Protein AF-A0A0G2FZM1-F1 (afdb_monomer)

Structure (mmCIF, N/CA/C/O backbone):
data_AF-A0A0G2FZM1-F1
#
_entry.id   AF-A0A0G2FZM1-F1
#
loop_
_atom_site.group_PDB
_atom_site.id
_atom_site.type_symbol
_atom_site.label_atom_id
_atom_site.label_alt_id
_atom_site.label_comp_id
_atom_site.label_asym_id
_atom_site.label_entity_id
_atom_site.label_seq_id
_atom_site.pdbx_PDB_ins_code
_atom_site.Cartn_x
_atom_site.Cartn_y
_atom_site.Cartn_z
_atom_site.occupancy
_atom_site.B_iso_or_equiv
_atom_site.auth_seq_id
_atom_site.auth_comp_id
_atom_site.auth_asym_id
_atom_site.auth_atom_id
_atom_site.pdbx_PDB_model_num
ATOM 1 N N . MET A 1 1 ? -11.606 -10.836 16.786 1.00 49.41 1 MET A N 1
ATOM 2 C CA . MET A 1 1 ? -10.864 -9.614 17.171 1.00 49.41 1 MET A CA 1
ATOM 3 C C . MET A 1 1 ? -11.816 -8.428 17.177 1.00 49.41 1 MET A C 1
ATOM 5 O O . MET A 1 1 ? -12.632 -8.333 16.270 1.00 49.41 1 MET A O 1
ATOM 9 N N . ASN A 1 2 ? -11.748 -7.562 18.193 1.00 53.12 2 ASN A N 1
ATOM 10 C CA . ASN A 1 2 ? -12.583 -6.359 18.291 1.00 53.12 2 ASN A CA 1
ATOM 11 C C . ASN A 1 2 ? -11.787 -5.150 17.780 1.00 53.12 2 ASN A C 1
ATOM 13 O O . ASN A 1 2 ? -10.787 -4.787 18.394 1.00 53.12 2 ASN A O 1
ATOM 17 N N . TYR A 1 3 ? -12.221 -4.536 16.677 1.00 49.00 3 TYR A N 1
ATOM 18 C CA . TYR A 1 3 ? -11.606 -3.322 16.134 1.00 49.00 3 TYR A CA 1
ATOM 19 C C . TYR A 1 3 ? -12.247 -2.085 16.763 1.00 49.00 3 TYR A C 1
ATOM 21 O O . TYR A 1 3 ? -13.472 -1.978 16.837 1.00 49.00 3 TYR A O 1
ATOM 29 N N . SER A 1 4 ? -11.428 -1.138 17.213 1.00 53.75 4 SER A N 1
ATOM 30 C CA . SER A 1 4 ? -11.923 0.165 17.650 1.00 53.75 4 SER A CA 1
ATOM 31 C C . SER A 1 4 ? -12.064 1.075 16.431 1.00 53.75 4 SER A C 1
ATOM 33 O O . SER A 1 4 ? -11.100 1.265 15.687 1.00 53.75 4 SER A O 1
ATOM 35 N N . ALA A 1 5 ? -13.246 1.662 16.221 1.00 52.44 5 ALA A N 1
ATOM 36 C CA . ALA A 1 5 ? -13.408 2.714 15.221 1.00 52.44 5 ALA A CA 1
ATOM 37 C C . ALA A 1 5 ? -12.397 3.841 15.499 1.00 52.44 5 ALA A C 1
ATOM 39 O O . ALA A 1 5 ? -12.187 4.205 16.662 1.00 52.44 5 ALA A O 1
ATOM 40 N N . ASN A 1 6 ? -11.824 4.435 14.445 1.00 47.41 6 ASN A N 1
ATOM 41 C CA . ASN A 1 6 ? -10.762 5.462 14.479 1.00 47.41 6 ASN A CA 1
ATOM 42 C C . ASN A 1 6 ? -10.984 6.635 15.477 1.00 47.41 6 ASN A C 1
ATOM 44 O O . ASN A 1 6 ? -10.075 7.385 15.802 1.00 47.41 6 ASN A O 1
ATOM 48 N N . ARG A 1 7 ? -12.190 6.788 16.039 1.00 44.91 7 ARG A N 1
ATOM 49 C CA . ARG A 1 7 ? -12.521 7.746 17.109 1.00 44.91 7 ARG A CA 1
ATOM 50 C C . ARG A 1 7 ? -11.741 7.531 18.424 1.00 44.91 7 ARG A C 1
ATOM 52 O O . ARG A 1 7 ? -11.749 8.427 19.271 1.00 44.91 7 ARG A O 1
ATOM 59 N N . GLY A 1 8 ? -11.126 6.362 18.638 1.00 45.06 8 GLY A N 1
ATOM 60 C CA . GLY A 1 8 ? -10.529 5.984 19.928 1.00 45.06 8 GLY A CA 1
ATOM 61 C C . GLY A 1 8 ? -9.009 6.136 20.080 1.00 45.06 8 GLY A C 1
ATOM 62 O O . GLY A 1 8 ? -8.569 6.368 21.206 1.00 45.06 8 GLY A O 1
ATOM 63 N N . ALA A 1 9 ? -8.224 5.989 19.005 1.00 50.94 9 ALA A N 1
ATOM 64 C CA . ALA A 1 9 ? -6.770 5.780 19.099 1.00 50.94 9 ALA A CA 1
ATOM 65 C C . ALA A 1 9 ? -5.936 7.021 18.740 1.00 50.94 9 ALA A C 1
ATOM 67 O O . ALA A 1 9 ? -5.062 7.404 19.514 1.00 50.94 9 ALA A O 1
ATOM 68 N N . ILE A 1 10 ? -6.244 7.691 17.627 1.00 52.00 10 ILE A N 1
ATOM 69 C CA . ILE A 1 10 ? -5.438 8.803 17.103 1.00 52.00 10 ILE A CA 1
ATOM 70 C C . ILE A 1 10 ? -6.223 10.112 17.242 1.00 52.00 10 ILE A C 1
ATOM 72 O O . ILE A 1 10 ? -7.436 10.169 17.012 1.00 52.00 10 ILE A O 1
ATOM 76 N N . SER A 1 11 ? -5.546 11.167 17.686 1.00 48.62 11 SER A N 1
ATOM 77 C CA . SER A 1 11 ? -6.124 12.496 17.831 1.00 48.62 11 SER A CA 1
ATOM 78 C C . SER A 1 11 ? -6.069 13.231 16.495 1.00 48.62 11 SER A C 1
ATOM 80 O O . SER A 1 11 ? -5.002 13.588 16.014 1.00 48.62 11 SER A O 1
ATOM 82 N N . ALA A 1 12 ? -7.229 13.540 15.916 1.00 47.47 12 ALA A N 1
ATOM 83 C CA . ALA A 1 12 ? -7.318 14.433 14.757 1.00 47.47 12 ALA A CA 1
ATOM 84 C C . ALA A 1 12 ? -7.049 15.915 15.118 1.00 47.47 12 ALA A C 1
ATOM 86 O O . ALA A 1 12 ? -7.300 16.792 14.305 1.00 47.47 12 ALA A O 1
ATOM 87 N N . ALA A 1 13 ? -6.637 16.228 16.353 1.00 40.62 13 ALA A N 1
ATOM 88 C CA . ALA A 1 13 ? -6.617 17.598 16.869 1.00 40.62 13 ALA A CA 1
ATOM 89 C C . ALA A 1 13 ? -5.317 18.379 16.601 1.00 40.62 13 ALA A C 1
ATOM 91 O O . ALA A 1 13 ? -5.270 19.563 16.918 1.00 40.62 13 ALA A O 1
ATOM 92 N N . VAL A 1 14 ? -4.298 17.791 15.964 1.00 42.22 14 VAL A N 1
ATOM 93 C CA . VAL A 1 14 ? -3.098 18.531 15.501 1.00 42.22 14 VAL A CA 1
ATOM 94 C C . VAL A 1 14 ? -3.356 19.155 14.115 1.00 42.22 14 VAL A C 1
ATOM 96 O O . VAL A 1 14 ? -2.517 19.147 13.227 1.00 42.22 14 VAL A O 1
ATOM 99 N N . LEU A 1 15 ? -4.575 19.652 13.881 1.00 45.41 15 LEU A N 1
ATOM 100 C CA . LEU A 1 15 ? -5.051 20.124 12.572 1.00 45.41 15 LEU A CA 1
ATOM 101 C C . LEU A 1 15 ? -5.381 21.618 12.601 1.00 45.41 15 LEU A C 1
ATOM 103 O O . LEU A 1 15 ? -6.489 22.045 12.286 1.00 45.41 15 LEU A O 1
ATOM 107 N N . GLY A 1 16 ? -4.395 22.422 12.981 1.00 38.50 16 GLY A N 1
ATOM 108 C CA . GLY A 1 16 ? -4.385 23.849 12.697 1.00 38.50 16 GLY A CA 1
ATOM 109 C C . GLY A 1 16 ? -3.147 24.160 11.874 1.00 38.50 16 GLY A C 1
ATOM 110 O O . GLY A 1 16 ? -2.094 24.346 12.462 1.00 38.50 16 GLY A O 1
ATOM 111 N N . THR A 1 17 ? -3.291 24.238 10.545 1.00 39.44 17 THR A N 1
ATOM 112 C CA . THR A 1 17 ? -2.303 24.715 9.539 1.00 39.44 17 THR A CA 1
ATOM 113 C C . THR A 1 17 ? -1.400 23.714 8.804 1.00 39.44 17 THR A C 1
ATOM 115 O O . THR A 1 17 ? -0.649 24.155 7.941 1.00 39.44 17 THR A O 1
ATOM 118 N N . ALA A 1 18 ? -1.515 22.400 9.016 1.00 40.38 18 ALA A N 1
ATOM 119 C CA . ALA A 1 18 ? -0.697 21.445 8.262 1.00 40.38 18 ALA A CA 1
ATOM 120 C C . ALA A 1 18 ? -1.201 21.265 6.814 1.00 40.38 18 ALA A C 1
ATOM 122 O O . ALA A 1 18 ? -2.382 20.980 6.583 1.00 40.38 18 ALA A O 1
ATOM 123 N N . SER A 1 19 ? -0.320 21.442 5.827 1.00 44.78 19 SER A N 1
ATOM 124 C CA . SER A 1 19 ? -0.622 21.114 4.425 1.00 44.78 19 SER A CA 1
ATOM 125 C C . SER A 1 19 ? -0.795 19.594 4.261 1.00 44.78 19 SER A C 1
ATOM 127 O O . SER A 1 19 ? -0.300 18.823 5.076 1.00 44.78 19 SER A O 1
ATOM 129 N N . ILE A 1 20 ? -1.458 19.113 3.199 1.00 45.16 20 ILE A N 1
ATOM 130 C CA . ILE A 1 20 ? -1.653 17.662 2.953 1.00 45.16 20 ILE A CA 1
ATOM 131 C C . ILE A 1 20 ? -0.334 16.851 2.891 1.00 45.16 20 ILE A C 1
ATOM 133 O O . ILE A 1 20 ? -0.358 15.624 2.940 1.00 45.16 20 ILE A O 1
ATOM 137 N N . ASN A 1 21 ? 0.808 17.540 2.806 1.00 45.56 21 ASN A N 1
ATOM 138 C CA . ASN A 1 21 ? 2.155 16.975 2.785 1.00 45.56 21 ASN A CA 1
ATOM 139 C C . ASN A 1 21 ? 2.786 16.798 4.183 1.00 45.56 21 ASN A C 1
ATOM 141 O O . ASN A 1 21 ? 3.892 16.281 4.270 1.00 45.56 21 ASN A O 1
ATOM 145 N N . GLU A 1 22 ? 2.120 17.221 5.260 1.00 59.81 22 GLU A N 1
ATOM 146 C CA . GLU A 1 22 ? 2.613 17.129 6.650 1.00 59.81 22 GLU A CA 1
ATOM 147 C C . GLU A 1 22 ? 1.849 16.092 7.487 1.00 59.81 22 GLU A C 1
ATOM 149 O O . GLU A 1 22 ? 2.005 16.028 8.706 1.00 59.81 22 GLU A O 1
ATOM 154 N N . PHE A 1 23 ? 1.000 15.274 6.857 1.00 69.19 23 PHE A N 1
ATOM 155 C CA . PHE A 1 23 ? 0.308 14.208 7.574 1.00 69.19 23 PHE A CA 1
ATOM 156 C C . PHE A 1 23 ? 1.308 13.155 8.073 1.00 69.19 23 PHE A C 1
ATOM 158 O O . PHE A 1 23 ? 2.128 12.691 7.278 1.00 69.19 23 PHE A O 1
ATOM 165 N N . PRO A 1 24 ? 1.223 12.732 9.350 1.00 83.50 24 PRO A N 1
ATOM 166 C CA . PRO A 1 24 ? 2.082 11.679 9.870 1.00 83.50 24 PRO A CA 1
ATOM 167 C C . PRO A 1 24 ? 1.821 10.364 9.133 1.00 83.50 24 PRO A C 1
ATOM 169 O O . PRO A 1 24 ? 0.687 10.062 8.738 1.00 83.50 24 PRO A O 1
ATOM 172 N N . THR A 1 25 ? 2.882 9.578 8.984 1.00 87.56 25 THR A N 1
ATOM 173 C CA . THR A 1 25 ? 2.824 8.216 8.456 1.00 87.56 25 THR A CA 1
ATOM 174 C C . THR A 1 25 ? 2.930 7.242 9.617 1.00 87.56 25 THR A C 1
ATOM 176 O O . THR A 1 25 ? 3.816 7.372 10.453 1.00 87.56 25 THR A O 1
ATOM 179 N N . PHE A 1 26 ? 2.029 6.270 9.663 1.00 90.38 26 PHE A N 1
ATOM 180 C CA . PHE A 1 26 ? 2.021 5.190 10.643 1.00 90.38 26 PHE A CA 1
ATOM 181 C C . PHE A 1 26 ? 2.196 3.848 9.942 1.00 90.38 26 PHE A C 1
ATOM 183 O O . PHE A 1 26 ? 1.794 3.708 8.787 1.00 90.38 26 PHE A O 1
ATOM 190 N N . VAL A 1 27 ? 2.696 2.843 10.656 1.00 91.94 27 VAL A N 1
ATOM 191 C CA . VAL A 1 27 ? 2.702 1.456 10.180 1.00 91.94 27 VAL A CA 1
ATOM 192 C C . VAL A 1 27 ? 1.466 0.734 10.708 1.00 91.94 27 VAL A C 1
ATOM 194 O O . VAL A 1 27 ? 1.082 0.869 11.875 1.00 91.94 27 VAL A O 1
ATOM 197 N N . LEU A 1 28 ? 0.802 -0.003 9.820 1.00 95.19 28 LEU A N 1
ATOM 198 C CA . LEU A 1 28 ? -0.339 -0.837 10.151 1.00 95.19 28 LEU A CA 1
ATOM 199 C C . LEU A 1 28 ? 0.006 -2.299 9.861 1.00 95.19 28 LEU A C 1
ATOM 201 O O . LEU A 1 28 ? -0.003 -2.729 8.709 1.00 95.19 28 LEU A O 1
ATOM 205 N N . ASP A 1 29 ? 0.276 -3.049 10.923 1.00 96.31 29 ASP A N 1
ATOM 206 C CA . ASP A 1 29 ? 0.550 -4.482 10.888 1.00 96.31 29 ASP A CA 1
ATOM 207 C C . ASP A 1 29 ? -0.725 -5.306 10.800 1.00 96.31 29 ASP A C 1
ATOM 209 O O . ASP A 1 29 ? -1.810 -4.849 11.167 1.00 96.31 29 ASP A O 1
ATOM 213 N N . ASP A 1 30 ? -0.597 -6.550 10.336 1.00 96.88 30 ASP A N 1
ATOM 214 C CA . ASP A 1 30 ? -1.730 -7.464 10.161 1.00 96.88 30 ASP A CA 1
ATOM 215 C C . ASP A 1 30 ? -2.880 -6.787 9.385 1.00 96.88 30 ASP A C 1
ATOM 217 O O . ASP A 1 30 ? -4.069 -6.904 9.703 1.00 96.88 30 ASP A O 1
ATOM 221 N N . ALA A 1 31 ? -2.506 -5.974 8.391 1.00 97.88 31 ALA A N 1
ATOM 222 C CA . ALA A 1 31 ? -3.434 -5.102 7.707 1.00 97.88 31 ALA A CA 1
ATOM 223 C C . ALA A 1 31 ? -4.254 -5.852 6.656 1.00 97.88 31 ALA A C 1
ATOM 225 O O . ALA A 1 31 ? -3.771 -6.732 5.935 1.00 97.88 31 ALA A O 1
ATOM 226 N N . ILE A 1 32 ? -5.519 -5.466 6.538 1.00 98.06 32 ILE A N 1
ATOM 227 C CA . ILE A 1 32 ? -6.445 -5.979 5.536 1.00 98.06 32 ILE A CA 1
ATOM 228 C C . ILE A 1 32 ? -7.423 -4.889 5.111 1.00 98.06 32 ILE A C 1
ATOM 230 O O . ILE A 1 32 ? -7.874 -4.059 5.910 1.00 98.06 32 ILE A O 1
ATOM 234 N N . ILE A 1 33 ? -7.736 -4.888 3.819 1.00 96.94 33 ILE A N 1
ATOM 235 C CA . ILE A 1 33 ? -8.480 -3.817 3.167 1.00 96.94 33 ILE A CA 1
ATOM 236 C C . ILE A 1 33 ? -9.742 -4.399 2.560 1.00 96.94 33 ILE A C 1
ATOM 238 O O . ILE A 1 33 ? -9.719 -5.441 1.904 1.00 96.94 33 ILE A O 1
ATOM 242 N N . TYR A 1 34 ? -10.854 -3.717 2.797 1.00 97.19 34 TYR A N 1
ATOM 243 C CA . TYR A 1 34 ? -12.174 -4.151 2.389 1.00 97.19 34 TYR A CA 1
ATOM 244 C C . TYR A 1 34 ? -12.901 -3.058 1.617 1.00 97.19 34 TYR A C 1
ATOM 246 O O . TYR A 1 34 ? -12.822 -1.878 1.950 1.00 97.19 34 TYR A O 1
ATOM 254 N N . ARG A 1 35 ? -13.717 -3.475 0.656 1.00 95.56 35 ARG A N 1
ATOM 255 C CA . ARG A 1 35 ? -14.848 -2.698 0.145 1.00 95.56 35 ARG A CA 1
ATOM 256 C C . ARG A 1 35 ? -16.138 -3.221 0.765 1.00 95.56 35 ARG A C 1
ATOM 258 O O . ARG A 1 35 ? -16.194 -4.359 1.236 1.00 95.56 35 ARG A O 1
ATOM 265 N N . LYS A 1 36 ? -17.188 -2.409 0.737 1.00 94.12 36 LYS A N 1
ATOM 266 C CA . LYS A 1 36 ? -18.543 -2.858 1.078 1.00 94.12 36 LYS A CA 1
ATOM 267 C C . LYS A 1 36 ? -19.243 -3.316 -0.198 1.00 94.12 36 LYS A C 1
ATOM 269 O O . LYS A 1 36 ? -19.195 -2.617 -1.206 1.00 94.12 36 LYS A O 1
ATOM 274 N N . ASP A 1 37 ? -19.856 -4.494 -0.179 1.00 92.31 37 ASP A N 1
ATOM 275 C CA . ASP A 1 37 ? -20.755 -4.913 -1.257 1.00 92.31 37 ASP A CA 1
ATOM 276 C C . ASP A 1 37 ? -22.113 -4.187 -1.170 1.00 92.31 37 ASP A C 1
ATOM 278 O O . ASP A 1 37 ? -22.349 -3.371 -0.275 1.00 92.31 37 ASP A O 1
ATOM 282 N N . THR A 1 38 ? -23.029 -4.489 -2.095 1.00 90.19 38 THR A N 1
ATOM 283 C CA . THR A 1 38 ? -24.370 -3.878 -2.141 1.00 90.19 38 THR A CA 1
ATOM 284 C C . THR A 1 38 ? -25.213 -4.150 -0.894 1.00 90.19 38 THR A C 1
ATOM 286 O O . THR A 1 38 ? -26.158 -3.415 -0.629 1.00 90.19 38 THR A O 1
ATOM 289 N N . ASN A 1 39 ? -24.872 -5.184 -0.122 1.00 92.88 39 ASN A N 1
ATOM 290 C CA . ASN A 1 39 ? -25.541 -5.560 1.121 1.00 92.88 39 ASN A CA 1
ATOM 291 C C . ASN A 1 39 ? -24.794 -5.032 2.360 1.00 92.88 39 ASN A C 1
ATOM 293 O O . ASN A 1 39 ? -25.172 -5.338 3.490 1.00 92.88 39 ASN A O 1
ATOM 297 N N . GLY A 1 40 ? -23.717 -4.261 2.169 1.00 88.88 40 GLY A N 1
ATOM 298 C CA . GLY A 1 40 ? -22.874 -3.733 3.238 1.00 88.88 40 GLY A CA 1
ATOM 299 C C . GLY A 1 40 ? -21.874 -4.738 3.820 1.00 88.88 40 GLY A C 1
ATOM 300 O O . GLY A 1 40 ? -21.211 -4.417 4.810 1.00 88.88 40 GLY A O 1
ATOM 301 N N . LYS A 1 41 ? -21.730 -5.935 3.236 1.00 93.94 41 LYS A N 1
ATOM 302 C CA . LYS A 1 41 ? -20.756 -6.940 3.677 1.00 93.94 41 LYS A CA 1
ATOM 303 C C . LYS A 1 41 ? -19.350 -6.528 3.249 1.00 93.94 41 LYS A C 1
ATOM 305 O O . LYS A 1 41 ? -19.133 -6.072 2.129 1.00 93.94 41 LYS A O 1
ATOM 310 N N . LEU A 1 42 ? -18.387 -6.725 4.147 1.00 94.69 42 LEU A N 1
ATOM 311 C CA . LEU A 1 42 ? -16.977 -6.489 3.859 1.00 94.69 42 LEU A CA 1
ATOM 312 C C . LEU A 1 42 ? -16.428 -7.590 2.946 1.00 94.69 42 LEU A C 1
ATOM 314 O O . LEU A 1 42 ? -16.530 -8.779 3.254 1.00 94.69 42 LEU A O 1
ATOM 318 N N . VAL A 1 43 ? -15.840 -7.172 1.830 1.00 95.12 43 VAL A N 1
ATOM 319 C CA . VAL A 1 43 ? -15.175 -8.028 0.843 1.00 95.12 43 VAL A CA 1
ATOM 320 C C . VAL A 1 43 ? -13.767 -7.496 0.640 1.00 95.12 43 VAL A C 1
ATOM 322 O O . VAL A 1 43 ? -13.601 -6.288 0.496 1.00 95.12 43 VAL A O 1
ATOM 325 N N . VAL A 1 44 ? -12.764 -8.377 0.645 1.00 95.62 44 VAL A N 1
ATOM 326 C CA . VAL A 1 44 ? -11.360 -7.985 0.451 1.00 95.62 44 VAL A CA 1
ATOM 327 C C . VAL A 1 44 ? -11.212 -7.192 -0.848 1.00 95.62 44 VAL A C 1
ATOM 329 O O . VAL A 1 44 ? -11.781 -7.563 -1.877 1.00 95.62 44 VAL A O 1
ATOM 332 N N . ALA A 1 45 ? -10.480 -6.085 -0.786 1.00 93.06 45 ALA A N 1
ATOM 333 C CA . ALA A 1 45 ? -10.328 -5.149 -1.888 1.00 93.06 45 ALA A CA 1
ATOM 334 C C . ALA A 1 45 ? -8.883 -4.680 -2.029 1.00 93.06 45 ALA A C 1
ATOM 336 O O . ALA A 1 45 ? -8.169 -4.541 -1.043 1.00 93.06 45 ALA A O 1
ATOM 337 N N . ASN A 1 46 ? -8.490 -4.392 -3.265 1.00 91.31 46 ASN A N 1
ATOM 338 C CA . ASN A 1 46 ? -7.224 -3.748 -3.580 1.00 91.31 46 ASN A CA 1
ATOM 339 C C . ASN A 1 46 ? -7.326 -2.243 -3.263 1.00 91.31 46 ASN A C 1
ATOM 341 O O . ASN A 1 46 ? -8.223 -1.564 -3.763 1.00 91.31 46 ASN A O 1
ATOM 345 N N . VAL A 1 47 ? -6.415 -1.704 -2.451 1.00 89.44 47 VAL A N 1
ATOM 346 C CA . VAL A 1 47 ? -6.449 -0.287 -2.038 1.00 89.44 47 VAL A CA 1
ATOM 347 C C . VAL A 1 47 ? -6.205 0.696 -3.176 1.00 89.44 47 VAL A C 1
ATOM 349 O O . VAL A 1 47 ? -6.747 1.799 -3.157 1.00 89.44 47 VAL A O 1
ATOM 352 N N . CYS A 1 48 ? -5.480 0.290 -4.218 1.00 86.50 48 CYS A N 1
ATOM 353 C CA . CYS A 1 48 ? -5.308 1.103 -5.418 1.00 86.50 48 CYS A CA 1
ATOM 354 C C . CYS A 1 48 ? -6.635 1.325 -6.169 1.00 86.50 48 CYS A C 1
ATOM 356 O O . CYS A 1 48 ? -6.741 2.258 -6.963 1.00 86.50 48 CYS A O 1
ATOM 358 N N . ASN A 1 49 ? -7.678 0.543 -5.862 1.00 84.56 49 ASN A N 1
ATOM 359 C CA . ASN A 1 49 ? -9.027 0.727 -6.395 1.00 84.56 49 ASN A CA 1
ATOM 360 C C . ASN A 1 49 ? -9.897 1.665 -5.549 1.00 84.56 49 ASN A C 1
ATOM 362 O O . ASN A 1 49 ? -11.103 1.718 -5.770 1.00 84.56 49 ASN A O 1
ATOM 366 N N . VAL A 1 50 ? -9.346 2.426 -4.597 1.00 82.75 50 VAL A N 1
ATOM 367 C CA . VAL A 1 50 ? -10.149 3.322 -3.740 1.00 82.75 50 VAL A CA 1
ATOM 368 C C . VAL A 1 50 ? -11.022 4.306 -4.533 1.00 82.75 50 VAL A C 1
ATOM 370 O O . VAL A 1 50 ? -12.130 4.618 -4.117 1.00 82.75 50 VAL A O 1
ATOM 373 N N . ASN A 1 51 ? -10.583 4.734 -5.720 1.00 77.31 51 ASN A N 1
ATOM 374 C CA . ASN A 1 51 ? -11.364 5.621 -6.589 1.00 77.31 51 ASN A CA 1
ATOM 375 C C . ASN A 1 51 ? -12.529 4.920 -7.314 1.00 77.31 51 ASN A C 1
ATOM 377 O O . ASN A 1 51 ? -13.375 5.599 -7.893 1.00 77.31 51 ASN A O 1
ATOM 381 N N . LEU A 1 52 ? -12.563 3.585 -7.316 1.00 80.81 52 LEU A N 1
ATOM 382 C CA . LEU A 1 52 ? -13.603 2.777 -7.956 1.00 80.81 52 LEU A CA 1
ATOM 383 C C . LEU A 1 52 ? -14.524 2.091 -6.956 1.00 80.81 52 LEU A C 1
ATOM 385 O O . LEU A 1 52 ? -15.741 2.133 -7.101 1.00 80.81 52 LEU A O 1
ATOM 389 N N . ASP A 1 53 ? -13.916 1.438 -5.971 1.00 83.06 53 ASP A N 1
ATOM 390 C CA . ASP A 1 53 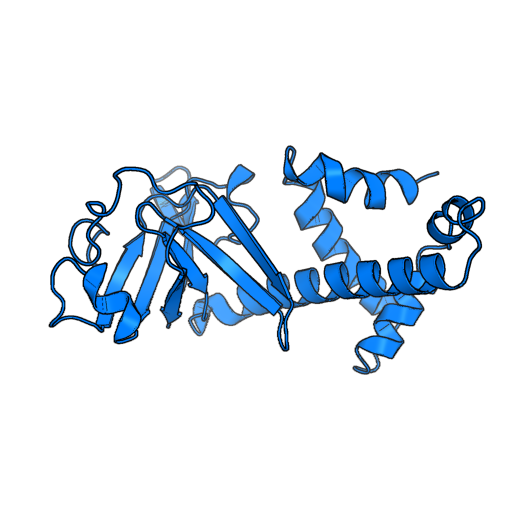? -14.580 0.576 -4.998 1.00 83.06 53 ASP A CA 1
ATOM 391 C C . ASP A 1 53 ? -14.792 1.293 -3.657 1.00 83.06 53 ASP A C 1
ATOM 393 O O . ASP A 1 53 ? -15.328 0.710 -2.710 1.00 83.06 53 ASP A O 1
ATOM 397 N N . GLY A 1 54 ? -14.315 2.537 -3.551 1.00 82.56 54 GLY A N 1
ATOM 398 C CA . GLY A 1 54 ? -14.335 3.298 -2.319 1.00 82.56 54 GLY A CA 1
ATOM 399 C C . GLY A 1 54 ? -15.697 3.909 -1.971 1.00 82.56 54 GLY A C 1
ATOM 400 O O . GLY A 1 54 ? -16.620 3.940 -2.787 1.00 82.56 54 GLY A O 1
ATOM 401 N N . PRO A 1 55 ? -15.819 4.442 -0.746 1.00 90.38 55 PRO A N 1
ATOM 402 C CA . PRO A 1 55 ? -14.779 4.474 0.285 1.00 90.38 55 PRO A CA 1
ATOM 403 C C . PRO A 1 55 ? -14.471 3.079 0.856 1.00 90.38 55 PRO A C 1
ATOM 405 O O . PRO A 1 55 ? -15.375 2.289 1.138 1.00 90.38 55 PRO A O 1
ATOM 408 N N . LEU A 1 56 ? -13.180 2.781 1.026 1.00 94.94 56 LEU A N 1
ATOM 409 C CA . LEU A 1 56 ? -12.704 1.495 1.541 1.00 94.94 56 LEU A CA 1
ATOM 410 C C . LEU A 1 56 ? -12.648 1.499 3.075 1.00 94.94 56 LEU A C 1
ATOM 412 O O . LEU A 1 56 ? -12.613 2.549 3.717 1.00 94.94 56 LEU A O 1
ATOM 416 N N . VAL A 1 57 ? -12.622 0.307 3.664 1.00 96.75 57 VAL A N 1
ATOM 417 C CA . VAL A 1 57 ? -12.406 0.075 5.095 1.00 96.75 57 VAL A CA 1
ATOM 418 C C . VAL A 1 57 ? -11.051 -0.594 5.272 1.00 96.75 57 VAL A C 1
ATOM 420 O O . VAL A 1 57 ? -10.807 -1.648 4.692 1.00 96.75 57 VAL A O 1
ATOM 423 N N . VAL A 1 58 ? -10.189 -0.010 6.097 1.00 96.88 58 VAL A N 1
ATOM 424 C CA . VAL A 1 58 ? -8.865 -0.563 6.410 1.00 96.88 58 VAL A CA 1
ATOM 425 C C . VAL A 1 58 ? -8.841 -0.978 7.872 1.00 96.88 58 VAL A C 1
ATOM 427 O O . VAL A 1 5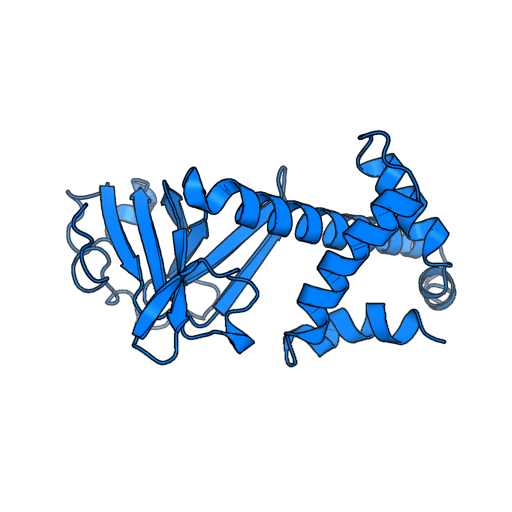8 ? -9.285 -0.234 8.748 1.00 96.88 58 VAL A O 1
ATOM 430 N N . ARG A 1 59 ? -8.345 -2.181 8.140 1.00 97.44 59 ARG A N 1
ATOM 431 C CA . ARG A 1 59 ? -8.210 -2.745 9.482 1.00 97.44 59 ARG A CA 1
ATOM 432 C C . ARG A 1 59 ? -6.798 -3.261 9.674 1.00 97.44 59 ARG A C 1
ATOM 434 O O . ARG A 1 59 ? -6.215 -3.757 8.721 1.00 97.44 59 ARG A O 1
ATOM 441 N N . GLY A 1 60 ? -6.296 -3.174 10.898 1.00 96.44 60 GLY A N 1
ATOM 442 C CA . GLY A 1 60 ? -5.005 -3.741 11.276 1.00 96.44 60 GLY A CA 1
ATOM 443 C C . GLY A 1 60 ? -4.586 -3.297 12.671 1.00 96.44 60 GLY A C 1
ATOM 444 O O . GLY A 1 60 ? -5.345 -2.622 13.378 1.00 96.44 60 GLY A O 1
ATOM 445 N N . LYS A 1 61 ? -3.390 -3.704 13.070 1.00 95.00 61 LYS A N 1
ATOM 446 C CA . LYS A 1 61 ? -2.724 -3.344 14.313 1.00 95.00 61 LYS A CA 1
ATOM 447 C C . LYS A 1 61 ? -1.844 -2.123 14.067 1.00 95.00 61 LYS A C 1
ATOM 449 O O . LYS A 1 61 ? -0.862 -2.181 13.346 1.00 95.00 61 LYS A O 1
ATOM 454 N N . LEU A 1 62 ? -2.227 -1.002 14.662 1.00 92.38 62 LEU A N 1
ATOM 455 C CA . LEU A 1 62 ? -1.413 0.201 14.674 1.00 92.38 62 LEU A CA 1
ATOM 456 C C . LEU A 1 62 ? -0.243 -0.013 15.631 1.00 92.38 62 LEU A C 1
ATOM 458 O O . LEU A 1 62 ? -0.477 -0.347 16.799 1.00 92.38 62 LEU A O 1
ATOM 462 N N . GLU A 1 63 ? 0.968 0.220 15.147 1.00 86.25 63 GLU A N 1
ATOM 463 C CA . GLU A 1 63 ? 2.172 0.360 15.961 1.00 86.25 63 GLU A CA 1
ATOM 464 C C . GLU A 1 63 ? 2.698 1.786 15.785 1.00 86.25 63 GLU A C 1
ATOM 466 O O . GLU A 1 63 ? 2.828 2.280 14.664 1.00 86.25 63 GLU A O 1
ATOM 471 N N . VAL A 1 64 ? 2.886 2.492 16.899 1.00 85.06 64 VAL A N 1
ATOM 472 C CA . VAL A 1 64 ? 3.287 3.901 16.909 1.00 85.06 64 VAL A CA 1
ATOM 473 C C . VAL A 1 64 ? 4.644 4.016 17.576 1.00 85.06 64 VAL A C 1
ATOM 475 O O . VAL A 1 64 ? 4.798 3.614 18.727 1.00 85.06 64 VAL A O 1
ATOM 478 N N . GLU A 1 65 ? 5.601 4.562 16.834 1.00 8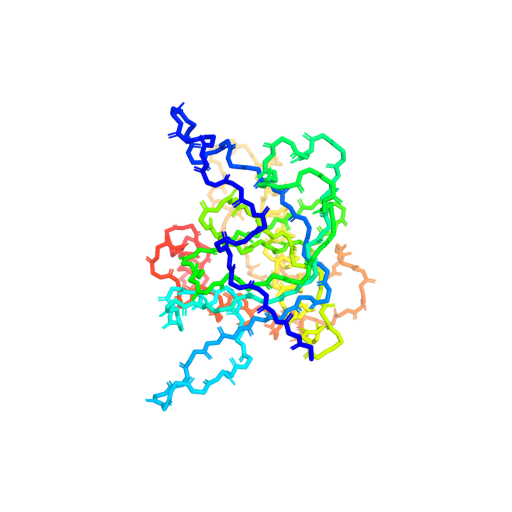3.31 65 GLU A N 1
ATOM 479 C CA . GLU A 1 65 ? 6.934 4.903 17.329 1.00 83.31 65 GLU A CA 1
ATOM 480 C C . 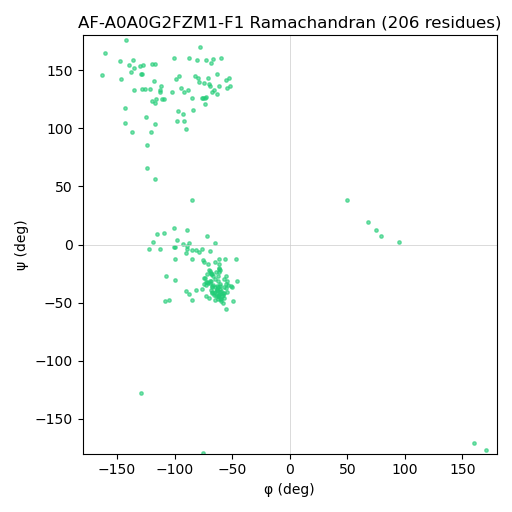GLU A 1 65 ? 6.868 6.063 18.333 1.00 83.31 65 GLU A C 1
ATOM 482 O O . GLU A 1 65 ? 5.928 6.868 18.310 1.00 83.31 65 GLU A O 1
ATOM 487 N N . ASP A 1 66 ? 7.871 6.161 19.206 1.00 81.25 66 ASP A N 1
ATOM 488 C CA . ASP A 1 66 ? 7.910 7.132 20.305 1.00 81.25 66 ASP A CA 1
ATOM 489 C C . ASP A 1 66 ? 7.772 8.582 19.791 1.00 81.25 66 ASP A C 1
ATOM 491 O O . ASP A 1 66 ? 7.067 9.406 20.380 1.00 81.25 66 ASP A O 1
ATOM 495 N N . GLU A 1 67 ? 8.361 8.894 18.631 1.00 81.88 67 GLU A N 1
ATOM 496 C CA . GLU A 1 67 ? 8.287 10.209 17.983 1.00 81.88 67 GLU A CA 1
ATOM 497 C C . GLU A 1 67 ? 6.861 10.587 17.551 1.00 81.88 67 GLU A C 1
ATOM 499 O O . GLU A 1 67 ? 6.525 11.768 17.413 1.00 81.88 67 GLU A O 1
ATOM 504 N N . LEU A 1 68 ? 6.003 9.589 17.340 1.00 80.06 68 LEU A N 1
ATOM 505 C CA . LEU A 1 68 ? 4.636 9.759 16.867 1.00 80.06 68 LEU A CA 1
ATOM 506 C C . LEU A 1 68 ? 3.598 9.705 17.998 1.00 80.06 68 LEU A C 1
ATOM 508 O O . LEU A 1 68 ? 2.419 9.963 17.732 1.00 80.06 68 LEU A O 1
ATOM 512 N N . GLU A 1 69 ? 3.999 9.471 19.254 1.00 78.62 69 GLU A N 1
ATOM 513 C CA . GLU A 1 69 ? 3.090 9.396 20.410 1.00 78.62 69 GLU A CA 1
ATOM 514 C C . GLU A 1 69 ? 2.237 10.657 20.606 1.00 78.62 69 GLU A C 1
ATOM 516 O O . GLU A 1 69 ? 1.095 10.570 21.064 1.00 78.62 69 GLU A O 1
ATOM 521 N N . LEU A 1 70 ? 2.743 11.831 20.213 1.00 79.75 70 LEU A N 1
ATOM 522 C CA . LEU A 1 70 ? 2.013 13.105 20.283 1.00 79.75 70 LEU A CA 1
ATOM 523 C C . LEU A 1 70 ? 0.735 13.113 19.426 1.00 79.75 70 LEU A C 1
ATOM 525 O O . LEU A 1 70 ? -0.182 13.897 19.682 1.00 79.75 70 LEU A O 1
ATOM 529 N N . HIS A 1 71 ? 0.645 12.224 18.435 1.00 77.25 71 HIS A N 1
ATOM 530 C CA . HIS A 1 71 ? -0.534 12.058 17.589 1.00 77.25 71 HIS A CA 1
ATOM 531 C C . HIS A 1 71 ? -1.575 11.125 18.220 1.00 77.25 71 HIS A C 1
ATOM 533 O O . HIS A 1 71 ? -2.726 11.074 17.773 1.00 77.25 71 HIS A O 1
ATOM 539 N N . LEU A 1 72 ? -1.223 10.397 19.283 1.00 76.44 72 LEU A N 1
ATOM 540 C CA . LEU A 1 72 ? -2.139 9.500 19.969 1.00 76.44 72 LEU A CA 1
ATOM 541 C C . LEU A 1 72 ? -3.079 10.271 20.887 1.00 76.44 72 LEU A C 1
ATOM 543 O O . LEU A 1 72 ? -2.701 11.161 21.644 1.00 76.44 72 LEU A O 1
ATOM 547 N N . ARG A 1 73 ? -4.343 9.848 20.910 1.00 75.50 73 ARG A N 1
ATOM 548 C CA . ARG A 1 73 ? -5.302 10.344 21.905 1.00 75.50 73 ARG A CA 1
ATOM 549 C C . ARG A 1 73 ? -4.945 9.867 23.320 1.00 75.50 73 ARG A C 1
ATOM 551 O O . ARG A 1 73 ? -5.351 10.485 24.303 1.00 75.50 73 ARG A O 1
ATOM 558 N N . LYS A 1 74 ? -4.240 8.738 23.423 1.00 77.38 74 LYS A N 1
ATOM 559 C CA . LYS A 1 74 ? -3.715 8.160 24.664 1.00 77.38 74 LYS A CA 1
ATOM 560 C C . LYS A 1 74 ? -2.284 7.672 24.404 1.00 77.38 74 LYS A C 1
ATOM 562 O O . LYS A 1 74 ? -2.153 6.550 23.924 1.00 77.38 74 LYS A O 1
ATOM 567 N N . PRO A 1 75 ? -1.252 8.468 24.731 1.00 70.25 75 PRO A N 1
ATOM 568 C CA . PRO A 1 75 ? 0.150 8.102 24.500 1.00 70.25 75 PRO A CA 1
ATOM 569 C C . PRO A 1 75 ? 0.542 6.748 25.108 1.00 70.25 75 PRO A C 1
ATOM 571 O O . PRO A 1 75 ? 1.201 5.948 24.468 1.00 70.25 75 PRO A O 1
ATOM 574 N N . SER A 1 76 ? -0.025 6.389 26.269 1.00 70.31 76 SER A N 1
ATOM 575 C CA . SER A 1 76 ? 0.175 5.074 26.908 1.00 70.31 76 SER A CA 1
ATOM 576 C C . SER A 1 76 ? -0.379 3.864 26.136 1.00 70.31 76 SER A C 1
ATOM 578 O O . SER A 1 76 ? -0.326 2.739 26.633 1.00 70.31 76 SER A O 1
ATOM 580 N N . LYS A 1 77 ? -0.967 4.075 24.952 1.00 71.94 77 LYS A N 1
ATOM 581 C CA . LYS A 1 77 ? -1.453 3.038 24.038 1.00 71.94 77 LYS A CA 1
ATOM 582 C C . LYS A 1 77 ? -0.812 3.203 22.660 1.00 71.94 77 LYS A C 1
ATOM 584 O O . LYS A 1 77 ? -1.511 3.470 21.684 1.00 71.94 77 LYS A O 1
ATOM 589 N N . ASN A 1 78 ? 0.499 3.001 22.601 1.00 76.69 78 ASN A N 1
ATOM 590 C CA . ASN A 1 78 ? 1.292 2.990 21.369 1.00 76.69 78 ASN A CA 1
ATOM 591 C C . ASN A 1 78 ? 1.021 1.777 20.455 1.00 76.69 78 ASN A C 1
ATOM 593 O O . ASN A 1 78 ? 1.494 1.735 19.325 1.00 76.69 78 ASN A O 1
ATOM 597 N N . THR A 1 79 ? 0.200 0.817 20.900 1.00 84.75 79 THR A N 1
ATOM 598 C CA . THR A 1 79 ? -0.287 -0.281 20.061 1.00 84.75 79 THR A CA 1
ATOM 599 C C . THR A 1 79 ? -1.785 -0.545 20.233 1.00 84.75 79 THR A C 1
ATOM 601 O O . THR A 1 79 ? -2.303 -0.607 21.356 1.00 84.75 79 THR A O 1
ATOM 604 N N . ALA A 1 80 ? -2.515 -0.690 19.120 1.00 88.31 80 ALA A N 1
ATOM 605 C CA . ALA A 1 80 ? -3.944 -1.017 19.132 1.00 88.31 80 ALA A CA 1
ATOM 606 C C . ALA A 1 80 ? -4.460 -1.533 17.779 1.00 88.31 80 ALA A C 1
ATOM 608 O O . ALA A 1 80 ? -4.091 -1.016 16.733 1.00 88.31 80 ALA A O 1
ATOM 609 N N . TYR A 1 81 ? -5.426 -2.459 17.794 1.00 91.31 81 TYR A N 1
ATOM 610 C CA . TYR A 1 81 ? -6.205 -2.772 16.590 1.00 91.31 81 TYR A CA 1
ATOM 611 C C . TYR A 1 81 ? -7.194 -1.646 16.276 1.00 91.31 81 TYR A C 1
ATOM 613 O O . TYR A 1 81 ? -8.078 -1.329 17.085 1.00 91.31 81 TYR A O 1
ATOM 621 N N . ILE A 1 82 ? -7.067 -1.068 15.085 1.00 92.69 82 ILE A N 1
ATOM 622 C CA . ILE A 1 82 ? -7.883 0.054 14.623 1.00 92.69 82 ILE A CA 1
ATOM 623 C C . ILE A 1 82 ? -8.664 -0.299 13.360 1.00 92.69 82 ILE A C 1
ATOM 625 O O . ILE A 1 82 ? -8.284 -1.169 12.576 1.00 92.69 82 ILE A O 1
ATOM 629 N N . GLU A 1 83 ? -9.766 0.416 13.161 1.00 94.75 83 GLU A N 1
ATOM 630 C CA . GLU A 1 83 ? -10.482 0.466 11.892 1.00 94.75 83 GLU A CA 1
ATOM 631 C C . GLU A 1 83 ? -10.510 1.902 11.363 1.00 94.75 83 GLU A C 1
ATOM 633 O O . GLU A 1 83 ? -11.036 2.816 12.009 1.00 94.75 83 GLU A O 1
ATOM 638 N N . ILE A 1 84 ? -10.005 2.080 10.146 1.00 94.12 84 ILE A N 1
ATOM 639 C CA . ILE A 1 84 ? -10.207 3.265 9.320 1.00 94.12 84 ILE A CA 1
ATOM 640 C C . ILE A 1 84 ? -11.466 3.000 8.496 1.00 94.12 84 ILE A C 1
ATOM 642 O O . ILE A 1 84 ? -11.446 2.279 7.502 1.00 94.12 84 ILE A O 1
ATOM 646 N N . SER A 1 85 ? -12.592 3.556 8.941 1.00 92.56 85 SER A N 1
ATOM 647 C CA . SER A 1 85 ? -13.910 3.250 8.367 1.00 92.56 85 SER A CA 1
ATOM 648 C C . SER A 1 85 ? -14.171 3.897 7.002 1.00 92.56 85 SER A C 1
ATOM 650 O O . SER A 1 85 ? -15.159 3.556 6.354 1.00 92.56 85 SER A O 1
ATOM 652 N N . VAL A 1 86 ? -13.348 4.878 6.623 1.00 91.75 86 VAL A N 1
ATOM 653 C CA . VAL A 1 86 ? -13.413 5.627 5.364 1.00 91.75 86 VAL A CA 1
ATOM 654 C C . VAL A 1 86 ? -11.977 5.902 4.916 1.00 91.75 86 VAL A C 1
ATOM 656 O O . VAL A 1 86 ? -11.299 6.743 5.506 1.00 91.75 86 VAL A O 1
ATOM 659 N N . CYS A 1 87 ? -11.524 5.156 3.915 1.00 92.06 87 CYS A N 1
ATOM 660 C CA . CYS A 1 87 ? -10.303 5.387 3.153 1.00 92.06 87 CYS A CA 1
ATOM 661 C C . CYS A 1 87 ? -10.707 5.852 1.749 1.00 92.06 87 CYS A C 1
ATOM 663 O O . CYS A 1 87 ? -11.505 5.188 1.082 1.00 92.06 87 CYS A O 1
ATOM 665 N N . GLU A 1 88 ? -10.191 7.008 1.333 1.00 86.81 88 GLU A N 1
ATOM 666 C CA . GLU A 1 88 ? -10.561 7.695 0.079 1.00 86.81 88 GLU A CA 1
ATOM 667 C C . GLU A 1 88 ? -9.360 7.931 -0.843 1.00 86.81 88 GLU A C 1
ATOM 669 O O . GLU A 1 88 ? -9.503 8.442 -1.949 1.00 86.81 88 GLU A O 1
ATOM 674 N N . GLY A 1 89 ? -8.163 7.571 -0.392 1.00 85.06 89 GLY A N 1
ATOM 675 C CA . GLY A 1 89 ? -6.928 7.779 -1.122 1.00 85.06 89 GLY A CA 1
ATOM 676 C C . GLY A 1 89 ? -5.927 6.678 -0.830 1.00 85.06 89 GLY A C 1
ATOM 677 O O . GLY A 1 89 ? -5.979 6.003 0.197 1.00 85.06 89 GLY A O 1
ATOM 678 N N . TYR A 1 90 ? -4.997 6.524 -1.758 1.00 89.62 90 TYR A N 1
ATOM 679 C CA . TYR A 1 90 ? -3.844 5.660 -1.603 1.00 89.62 90 TYR A CA 1
ATOM 680 C C . TYR A 1 90 ? -2.605 6.395 -2.099 1.00 89.62 90 TYR A C 1
ATOM 682 O O . TYR A 1 90 ? -2.705 7.338 -2.889 1.00 89.62 90 TYR A O 1
ATOM 690 N N . SER A 1 91 ? -1.450 5.941 -1.640 1.00 85.12 91 SER A N 1
ATOM 691 C CA . SER A 1 91 ? -0.160 6.311 -2.201 1.00 85.12 91 SER A CA 1
ATOM 692 C C . SER A 1 91 ? 0.649 5.047 -2.457 1.00 85.12 91 SER A C 1
ATOM 694 O O . SER A 1 91 ? 0.434 4.019 -1.813 1.00 85.12 91 SER A O 1
ATOM 696 N N . ILE A 1 92 ? 1.565 5.124 -3.413 1.00 86.69 92 ILE A N 1
ATOM 697 C CA . ILE A 1 92 ? 2.536 4.073 -3.708 1.00 86.69 92 ILE A CA 1
ATOM 698 C C . ILE A 1 92 ? 3.925 4.681 -3.699 1.00 86.69 92 ILE A C 1
ATOM 700 O O . ILE A 1 92 ? 4.095 5.872 -3.959 1.00 86.69 92 ILE A O 1
ATOM 704 N N . GLY A 1 93 ? 4.920 3.857 -3.420 1.00 83.56 93 GLY A N 1
ATOM 705 C CA . GLY A 1 93 ? 6.285 4.330 -3.308 1.00 83.56 93 GLY A CA 1
ATOM 706 C C . GLY A 1 93 ? 7.274 3.205 -3.466 1.00 83.56 93 GLY A C 1
ATOM 707 O O . GLY A 1 93 ? 6.937 2.019 -3.432 1.00 83.56 93 GLY A O 1
ATOM 708 N N . TYR A 1 94 ? 8.509 3.621 -3.690 1.00 79.94 94 TYR A N 1
ATOM 709 C CA . TYR A 1 94 ? 9.597 2.734 -4.031 1.00 79.94 94 TYR A CA 1
ATOM 710 C C . TYR A 1 94 ? 10.866 3.245 -3.362 1.00 79.94 94 TYR A C 1
ATOM 712 O O . TYR A 1 94 ? 11.284 4.379 -3.594 1.00 79.94 94 TYR A O 1
ATOM 720 N N . GLY A 1 95 ? 11.422 2.422 -2.476 1.00 76.56 95 GLY A N 1
ATOM 721 C CA . GLY A 1 95 ? 12.694 2.650 -1.791 1.00 76.56 95 GLY A CA 1
ATOM 722 C C . GLY A 1 95 ? 13.576 1.407 -1.939 1.00 76.56 95 GLY A C 1
ATOM 723 O O . GLY A 1 95 ? 13.732 0.930 -3.063 1.00 76.56 95 GLY A O 1
ATOM 724 N N . PRO A 1 96 ? 14.122 0.821 -0.853 1.00 77.38 96 PRO A N 1
ATOM 725 C CA . PRO A 1 96 ? 14.713 -0.516 -0.945 1.00 77.38 96 PRO A CA 1
ATOM 726 C C . PRO A 1 96 ? 13.668 -1.580 -1.336 1.00 77.38 96 PRO A C 1
ATOM 728 O O . PRO A 1 96 ? 14.025 -2.565 -1.977 1.00 77.38 96 PRO A O 1
ATOM 731 N N . TRP A 1 97 ? 12.386 -1.355 -1.006 1.00 85.88 97 TRP A N 1
ATOM 732 C CA . TRP A 1 97 ? 11.254 -2.242 -1.298 1.00 85.88 97 TRP A CA 1
ATOM 733 C C . TRP A 1 97 ? 10.012 -1.433 -1.732 1.00 85.88 97 TRP A C 1
ATOM 735 O O . TRP A 1 97 ? 9.914 -0.249 -1.389 1.00 85.88 97 TRP A O 1
ATOM 745 N N . PRO A 1 98 ? 9.079 -2.021 -2.507 1.00 89.62 98 PRO A N 1
ATOM 746 C CA . PRO A 1 98 ? 7.808 -1.385 -2.861 1.00 89.62 98 PRO A CA 1
ATOM 747 C C . PRO A 1 98 ? 6.876 -1.285 -1.647 1.00 89.62 98 PRO A C 1
ATOM 749 O O . PRO A 1 98 ? 6.723 -2.256 -0.908 1.00 89.62 98 PRO A O 1
ATOM 752 N N . ALA A 1 99 ? 6.202 -0.146 -1.494 1.00 90.06 99 ALA A N 1
ATOM 753 C CA . ALA A 1 99 ? 5.288 0.111 -0.384 1.00 90.06 99 ALA A CA 1
ATOM 754 C C . ALA A 1 99 ? 3.972 0.749 -0.854 1.00 90.06 99 ALA A C 1
ATOM 756 O O . ALA A 1 99 ? 3.912 1.440 -1.880 1.00 90.06 99 ALA A O 1
ATOM 757 N N . VAL A 1 100 ? 2.913 0.495 -0.083 1.00 91.75 100 VAL A N 1
ATOM 758 C CA . VAL A 1 100 ? 1.556 0.994 -0.319 1.00 91.75 100 VAL A CA 1
ATOM 759 C C . VAL A 1 100 ? 1.041 1.651 0.956 1.00 91.75 100 VAL A C 1
ATOM 761 O O . VAL A 1 100 ? 1.107 1.055 2.031 1.00 91.75 100 VAL A O 1
ATOM 764 N N . TRP A 1 101 ? 0.456 2.842 0.823 1.00 94.19 101 TRP A N 1
ATOM 765 C CA . TRP A 1 101 ? -0.197 3.548 1.924 1.00 94.19 101 TRP A CA 1
ATOM 766 C C . TRP A 1 101 ? -1.682 3.752 1.655 1.00 94.19 101 TRP A C 1
ATOM 768 O O . TRP A 1 101 ? -2.082 4.108 0.545 1.00 94.19 101 TRP A O 1
ATOM 778 N N . ALA A 1 102 ? -2.494 3.592 2.696 1.00 93.31 102 ALA A N 1
ATOM 779 C CA . ALA A 1 102 ? -3.895 3.996 2.711 1.00 93.31 102 ALA A CA 1
ATOM 780 C C . ALA A 1 102 ? -4.054 5.350 3.409 1.00 93.31 102 ALA A C 1
ATOM 782 O O . ALA A 1 102 ? -3.392 5.614 4.416 1.00 93.31 102 ALA A O 1
ATOM 783 N N . SER A 1 103 ? -4.956 6.199 2.914 1.00 89.62 103 SER A N 1
ATOM 784 C CA . SER A 1 103 ? -5.293 7.437 3.611 1.00 89.62 103 SER A CA 1
ATOM 785 C C . SER A 1 103 ? -6.310 7.186 4.721 1.00 89.62 103 SER A C 1
ATOM 787 O O . SER A 1 103 ? -7.232 6.373 4.608 1.00 89.62 103 SER A O 1
ATOM 789 N N . GLY A 1 104 ? -6.177 7.934 5.809 1.00 88.31 104 GLY A N 1
ATOM 790 C CA . GLY A 1 104 ? -7.230 8.080 6.795 1.00 88.31 104 GLY A CA 1
ATOM 791 C C . GLY A 1 104 ? -7.274 9.502 7.327 1.00 88.31 104 GLY A C 1
ATOM 792 O O . GLY A 1 104 ? -6.447 10.352 7.016 1.00 88.31 104 GLY A O 1
ATOM 793 N N . ARG A 1 105 ? -8.258 9.771 8.183 1.00 86.25 105 ARG A N 1
ATOM 794 C CA . ARG A 1 105 ? -8.475 11.112 8.742 1.00 86.25 105 ARG A CA 1
ATOM 795 C C . ARG A 1 105 ? -7.314 11.673 9.566 1.00 86.25 105 ARG A C 1
ATOM 797 O O . ARG A 1 105 ? -7.305 12.873 9.818 1.00 86.25 105 ARG A O 1
ATOM 804 N N . ALA A 1 106 ? -6.443 10.812 10.078 1.00 83.31 106 ALA A N 1
ATOM 805 C CA . ALA A 1 106 ? -5.389 11.204 11.004 1.00 83.31 106 ALA A CA 1
ATOM 806 C C . ALA A 1 106 ? -3.978 11.068 10.418 1.00 83.31 106 ALA A C 1
ATOM 808 O O . ALA A 1 106 ? -3.026 11.446 11.088 1.00 83.31 106 ALA A O 1
ATOM 809 N N . GLY A 1 107 ? -3.840 10.546 9.199 1.00 86.31 107 GLY A N 1
ATOM 810 C CA . GLY A 1 107 ? -2.539 10.317 8.586 1.00 86.31 107 GLY A CA 1
ATOM 811 C C . GLY A 1 107 ? -2.575 9.306 7.449 1.00 86.31 107 GLY A C 1
ATOM 812 O O . GLY A 1 107 ? -3.646 8.871 7.006 1.00 86.31 107 GLY A O 1
ATOM 813 N N . TRP A 1 108 ? -1.379 8.934 7.011 1.00 90.31 108 TRP A N 1
ATOM 814 C CA . TRP A 1 108 ? -1.133 7.842 6.078 1.00 90.31 108 TRP A CA 1
ATOM 815 C C . TRP A 1 108 ? -0.772 6.574 6.841 1.00 90.31 108 TRP A C 1
ATOM 817 O O . TRP A 1 108 ? -0.123 6.634 7.881 1.00 90.31 108 TRP A O 1
ATOM 827 N N . TYR A 1 109 ? -1.200 5.427 6.328 1.00 92.88 109 TYR A N 1
ATOM 828 C CA . TYR A 1 109 ? -0.986 4.135 6.972 1.00 92.88 109 TYR A CA 1
ATOM 829 C C . TYR A 1 109 ? -0.296 3.201 5.993 1.00 92.88 109 TYR A C 1
ATOM 831 O O . TYR A 1 109 ? -0.907 2.804 4.999 1.00 92.88 109 TYR A O 1
ATOM 839 N N . GLU A 1 110 ? 0.969 2.893 6.261 1.00 93.88 110 GLU A N 1
ATOM 840 C CA . GLU A 1 110 ? 1.737 1.897 5.525 1.00 93.88 110 GLU A CA 1
ATOM 841 C C . GLU A 1 110 ? 1.151 0.520 5.794 1.00 93.88 110 GLU A C 1
ATOM 843 O O . GLU A 1 110 ? 0.878 0.160 6.940 1.00 93.88 110 GLU A O 1
ATOM 848 N N . ILE A 1 111 ? 0.912 -0.232 4.728 1.00 96.00 111 ILE A N 1
ATOM 849 C CA . ILE A 1 111 ? 0.238 -1.519 4.808 1.00 96.00 111 ILE A CA 1
ATOM 850 C C . ILE A 1 111 ? 1.282 -2.619 4.967 1.00 96.00 111 ILE A C 1
ATOM 852 O O . ILE A 1 111 ? 1.918 -3.010 3.994 1.00 96.00 111 ILE A O 1
ATOM 856 N N . ASN A 1 112 ? 1.396 -3.174 6.172 1.00 96.31 112 ASN A N 1
ATOM 857 C CA . ASN A 1 112 ? 2.078 -4.442 6.387 1.00 96.31 112 ASN A CA 1
ATOM 858 C C . ASN A 1 112 ? 1.017 -5.562 6.456 1.00 96.31 112 ASN A C 1
ATOM 860 O O . ASN A 1 112 ? 0.226 -5.620 7.405 1.00 96.31 112 ASN A O 1
ATOM 864 N N . PRO A 1 113 ? 0.891 -6.399 5.408 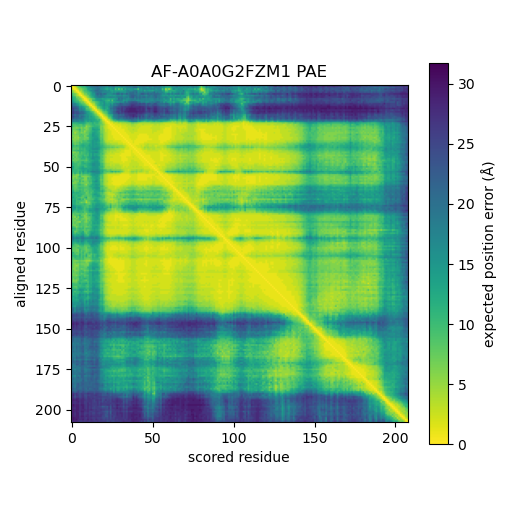1.00 97.81 113 PRO A N 1
ATOM 865 C CA . PRO A 1 113 ? -0.307 -7.201 5.193 1.00 97.81 113 PRO A CA 1
ATOM 866 C C . PRO A 1 113 ? -0.457 -8.345 6.202 1.00 97.81 113 PRO A C 1
ATOM 868 O O . PRO A 1 113 ? 0.499 -9.041 6.536 1.00 97.81 113 PRO A O 1
ATOM 871 N N . SER A 1 114 ? -1.705 -8.608 6.589 1.00 97.69 114 SER A N 1
ATOM 872 C CA . SER A 1 114 ? -2.116 -9.883 7.191 1.00 97.69 114 SER A CA 1
ATOM 873 C C . SER A 1 114 ? -1.849 -11.060 6.247 1.00 97.69 114 SER A C 1
ATOM 875 O O . SER A 1 114 ? -1.763 -10.884 5.027 1.00 97.69 114 SER A O 1
ATOM 877 N N . ASP A 1 115 ? -1.795 -12.280 6.787 1.00 97.06 115 ASP A N 1
ATOM 878 C CA . ASP A 1 115 ? -1.664 -13.504 5.979 1.00 97.06 115 ASP A CA 1
ATOM 879 C C . ASP A 1 115 ? -2.766 -13.604 4.906 1.00 97.06 115 ASP A C 1
ATOM 881 O O . ASP A 1 115 ? -2.482 -13.913 3.746 1.00 97.06 115 ASP A O 1
ATOM 885 N N . ASP A 1 116 ? -4.005 -13.251 5.263 1.00 94.88 116 ASP A N 1
ATOM 886 C CA . ASP A 1 116 ? -5.163 -13.280 4.361 1.00 94.88 116 ASP A CA 1
ATOM 887 C C . ASP A 1 116 ? -5.087 -12.219 3.248 1.00 94.88 116 ASP A C 1
ATOM 889 O O . ASP A 1 116 ? -5.672 -12.388 2.175 1.00 94.88 116 ASP A O 1
ATOM 893 N N . TYR A 1 117 ? -4.364 -11.119 3.480 1.00 97.12 117 TYR A N 1
ATOM 894 C CA . TYR A 1 117 ? -4.207 -10.024 2.520 1.00 97.12 117 TYR A CA 1
ATOM 895 C C . TYR A 1 117 ? -2.884 -10.079 1.738 1.00 97.12 117 TYR A C 1
ATOM 897 O O . TYR A 1 117 ? -2.750 -9.405 0.712 1.00 97.12 117 TYR A O 1
ATOM 905 N N . ARG A 1 118 ? -1.925 -10.913 2.168 1.00 95.88 118 ARG A N 1
ATOM 906 C CA . ARG A 1 118 ? -0.562 -10.997 1.619 1.00 95.88 118 ARG A CA 1
ATOM 907 C C . ARG A 1 118 ? -0.537 -11.114 0.101 1.00 95.88 118 ARG A C 1
ATOM 909 O O . ARG A 1 118 ? 0.142 -10.335 -0.554 1.00 95.88 118 ARG A O 1
ATOM 916 N N . ARG A 1 119 ? -1.337 -12.017 -0.468 1.00 94.25 119 ARG A N 1
ATOM 917 C CA . ARG A 1 119 ? -1.370 -12.243 -1.922 1.00 94.25 119 ARG A CA 1
ATOM 918 C C . ARG A 1 119 ? -1.776 -10.994 -2.710 1.00 94.25 119 ARG A C 1
ATOM 920 O O . ARG A 1 119 ? -1.216 -10.718 -3.764 1.00 94.25 119 ARG A O 1
ATOM 927 N N . MET A 1 120 ? -2.763 -10.247 -2.209 1.00 92.81 120 MET A N 1
ATOM 928 C CA . MET A 1 120 ? -3.208 -8.995 -2.833 1.00 92.81 120 MET A CA 1
ATOM 929 C C . MET A 1 120 ? -2.123 -7.922 -2.715 1.00 92.81 120 MET A C 1
ATOM 931 O O . MET A 1 120 ? -1.896 -7.159 -3.649 1.00 92.81 120 MET A O 1
ATOM 935 N N . HIS A 1 121 ? -1.445 -7.872 -1.569 1.00 94.31 121 HIS A N 1
ATOM 936 C CA . HIS A 1 121 ? -0.341 -6.951 -1.336 1.00 94.31 121 HIS A CA 1
ATOM 937 C C . HIS A 1 121 ? 0.857 -7.226 -2.251 1.00 94.31 121 HIS A C 1
ATOM 939 O O . HIS A 1 121 ? 1.332 -6.311 -2.913 1.00 94.31 121 HIS A O 1
ATOM 945 N N . GLU A 1 122 ? 1.283 -8.483 -2.371 1.00 92.62 122 GLU A N 1
ATOM 946 C CA . GLU A 1 122 ? 2.358 -8.904 -3.279 1.00 92.62 122 GLU A CA 1
ATOM 947 C C . GLU A 1 122 ? 2.045 -8.550 -4.739 1.00 92.62 122 GLU A C 1
ATOM 949 O O . GLU A 1 122 ? 2.908 -8.014 -5.432 1.00 92.62 122 GLU A O 1
ATOM 954 N N . TYR A 1 123 ? 0.794 -8.747 -5.174 1.00 87.06 123 TYR A N 1
ATOM 955 C CA . TYR A 1 123 ? 0.327 -8.329 -6.499 1.00 87.06 123 TYR A CA 1
ATOM 956 C C . TYR A 1 123 ? 0.493 -6.817 -6.728 1.00 87.06 123 TYR A C 1
ATOM 958 O O . TYR A 1 123 ? 0.975 -6.385 -7.776 1.00 87.06 123 TYR A O 1
ATOM 966 N N . MET A 1 124 ? 0.148 -5.991 -5.733 1.00 88.19 124 MET A N 1
ATOM 967 C CA . MET A 1 124 ? 0.370 -4.543 -5.811 1.00 88.19 124 MET A CA 1
ATOM 968 C C . MET A 1 124 ? 1.863 -4.197 -5.839 1.00 88.19 124 MET A C 1
ATOM 970 O O . MET A 1 124 ? 2.280 -3.361 -6.638 1.00 88.19 124 MET A O 1
ATOM 974 N N . CYS A 1 125 ? 2.678 -4.840 -5.000 1.00 89.62 125 CYS A N 1
ATOM 975 C CA . CYS A 1 125 ? 4.124 -4.628 -4.939 1.00 89.62 125 CYS A CA 1
ATOM 976 C C . CYS A 1 125 ? 4.825 -4.968 -6.261 1.00 89.62 125 CYS A C 1
ATOM 978 O O . CYS A 1 125 ? 5.742 -4.250 -6.668 1.00 89.62 125 CYS A O 1
ATOM 980 N N . GLU A 1 126 ? 4.393 -6.028 -6.944 1.00 85.19 126 GLU A N 1
ATOM 981 C CA . GLU A 1 126 ? 4.873 -6.395 -8.279 1.00 85.19 126 GLU A CA 1
ATOM 982 C C . GLU A 1 126 ? 4.556 -5.296 -9.303 1.00 85.19 126 GLU A C 1
ATOM 984 O O . GLU A 1 126 ? 5.455 -4.848 -10.021 1.00 85.19 126 GLU A O 1
ATOM 989 N N . GLY A 1 127 ? 3.319 -4.786 -9.301 1.00 82.25 127 GLY A N 1
ATOM 990 C CA . GLY A 1 127 ? 2.907 -3.658 -10.140 1.00 82.25 127 GLY A CA 1
ATOM 991 C C . GLY A 1 127 ? 3.718 -2.388 -9.863 1.00 82.25 127 GLY A C 1
ATOM 992 O O . GLY A 1 127 ? 4.272 -1.790 -10.783 1.00 82.25 127 GLY A O 1
ATOM 993 N N . ILE A 1 128 ? 3.871 -2.002 -8.593 1.00 84.31 128 ILE A N 1
ATOM 994 C CA . ILE A 1 128 ? 4.692 -0.848 -8.184 1.00 84.31 128 ILE A CA 1
ATOM 995 C C . ILE A 1 128 ? 6.133 -1.011 -8.671 1.00 84.31 128 ILE A C 1
ATOM 997 O O . ILE A 1 128 ? 6.714 -0.089 -9.243 1.00 84.31 128 ILE A O 1
ATOM 1001 N N . THR A 1 129 ? 6.702 -2.195 -8.472 1.00 84.94 129 THR A N 1
ATOM 1002 C CA . THR A 1 129 ? 8.079 -2.493 -8.861 1.00 84.94 129 THR A CA 1
ATOM 1003 C C . THR A 1 129 ? 8.260 -2.366 -10.370 1.00 84.94 129 THR A C 1
ATOM 1005 O O . THR A 1 129 ? 9.217 -1.740 -10.823 1.00 84.94 129 THR A O 1
ATOM 1008 N N . LEU A 1 130 ? 7.323 -2.899 -11.157 1.00 81.31 130 LEU A N 1
ATOM 1009 C CA . LEU A 1 130 ? 7.321 -2.738 -12.608 1.00 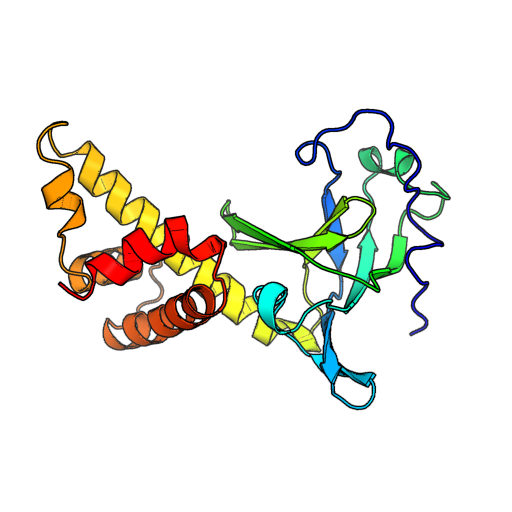81.31 130 LEU A CA 1
ATOM 1010 C C . LEU A 1 130 ? 7.234 -1.263 -13.014 1.00 81.31 130 LEU A C 1
ATOM 1012 O O . LEU A 1 130 ? 8.041 -0.821 -13.830 1.00 81.31 130 LEU A O 1
ATOM 1016 N N . TYR A 1 131 ? 6.321 -0.492 -12.416 1.00 78.81 131 TYR A N 1
ATOM 1017 C CA . TYR A 1 131 ? 6.167 0.938 -12.698 1.00 78.81 131 TYR A CA 1
ATOM 1018 C C . TYR A 1 131 ? 7.478 1.709 -12.497 1.00 78.81 131 TYR A C 1
ATOM 1020 O O . TYR A 1 131 ? 7.964 2.347 -13.432 1.00 78.81 131 TYR A O 1
ATOM 1028 N N . TYR A 1 132 ? 8.090 1.617 -11.314 1.00 80.50 132 TYR A N 1
ATOM 1029 C CA . TYR A 1 132 ? 9.301 2.385 -11.012 1.00 80.50 132 TYR A CA 1
ATOM 1030 C C . TYR A 1 132 ? 10.507 1.929 -11.834 1.00 80.50 132 TYR A C 1
ATOM 1032 O O . TYR A 1 132 ? 11.263 2.762 -12.321 1.00 80.50 132 TYR A O 1
ATOM 1040 N N . LYS A 1 133 ? 10.653 0.628 -12.100 1.00 81.38 133 LYS A N 1
ATOM 1041 C CA . LYS A 1 133 ? 11.741 0.129 -12.953 1.00 81.38 133 LYS A CA 1
ATOM 1042 C C . LYS A 1 133 ? 11.590 0.523 -14.419 1.00 81.38 133 LYS A C 1
ATOM 1044 O O . LYS A 1 133 ? 12.592 0.752 -15.095 1.00 81.38 133 LYS A O 1
ATOM 1049 N N . ILE A 1 134 ? 10.359 0.616 -14.920 1.00 77.25 134 ILE A N 1
ATOM 1050 C CA . ILE A 1 134 ? 10.091 1.180 -16.246 1.00 77.25 134 ILE A CA 1
ATOM 1051 C C . ILE A 1 134 ? 10.490 2.661 -16.274 1.00 77.25 134 ILE A C 1
ATOM 1053 O O . ILE A 1 134 ? 11.151 3.087 -17.221 1.00 77.25 134 ILE A O 1
ATOM 1057 N N . MET A 1 135 ? 10.141 3.427 -15.236 1.00 77.81 135 MET A N 1
ATOM 1058 C CA . MET A 1 135 ? 10.540 4.834 -15.117 1.00 77.81 135 MET A CA 1
ATOM 1059 C C . MET A 1 135 ? 12.068 4.993 -15.087 1.00 77.81 135 MET A C 1
ATOM 1061 O O . MET A 1 135 ? 12.603 5.740 -15.903 1.00 77.81 135 MET A O 1
ATOM 1065 N N . ASP A 1 136 ? 12.781 4.199 -14.280 1.00 81.12 136 ASP A N 1
ATOM 1066 C CA . ASP A 1 136 ? 14.255 4.167 -14.244 1.00 81.12 136 ASP A CA 1
ATOM 1067 C C . ASP A 1 136 ? 14.854 3.851 -15.632 1.00 81.12 136 ASP A C 1
ATOM 1069 O O . ASP A 1 136 ? 15.846 4.442 -16.084 1.00 81.12 136 ASP A O 1
ATOM 1073 N N . ALA A 1 137 ? 14.247 2.900 -16.351 1.00 76.38 137 ALA A N 1
ATOM 1074 C CA . ALA A 1 137 ? 14.681 2.524 -17.690 1.00 76.38 137 ALA A CA 1
ATOM 1075 C C . ALA A 1 137 ? 14.507 3.674 -18.693 1.00 76.38 137 ALA A C 1
ATOM 1077 O O . ALA A 1 137 ? 15.360 3.832 -19.569 1.00 76.38 137 ALA A O 1
ATOM 1078 N N . TYR A 1 138 ? 13.451 4.478 -18.568 1.00 72.69 138 TYR A N 1
ATOM 1079 C CA . TYR A 1 138 ? 13.257 5.664 -19.395 1.00 72.69 138 TYR A CA 1
ATOM 1080 C C . TYR A 1 138 ? 14.207 6.805 -19.025 1.00 72.69 138 TYR A C 1
ATOM 1082 O O . TYR A 1 138 ? 14.813 7.400 -19.921 1.00 72.69 138 TYR A O 1
ATOM 1090 N N . ASP A 1 139 ? 14.390 7.080 -17.735 1.00 74.50 139 ASP A N 1
ATOM 1091 C CA . ASP A 1 139 ? 15.262 8.159 -17.267 1.00 74.50 139 ASP A CA 1
ATOM 1092 C C . ASP A 1 139 ? 16.718 7.911 -17.682 1.00 74.50 139 ASP A C 1
ATOM 1094 O O . ASP A 1 139 ? 17.343 8.777 -18.302 1.00 74.50 139 ASP A O 1
ATOM 1098 N N . SER A 1 140 ? 17.212 6.678 -17.519 1.00 74.31 140 SER A N 1
ATOM 1099 C CA . SER A 1 140 ? 18.550 6.278 -17.991 1.00 74.31 140 SER A CA 1
ATOM 1100 C C . SER A 1 140 ? 18.732 6.413 -19.512 1.00 74.31 140 SER A C 1
ATOM 1102 O O . SER A 1 140 ? 19.813 6.756 -20.002 1.00 74.31 140 SER A O 1
ATOM 1104 N N . MET A 1 141 ? 17.677 6.182 -20.303 1.00 69.19 141 MET A N 1
ATOM 1105 C CA . MET A 1 141 ? 17.717 6.443 -21.748 1.00 69.19 141 MET A CA 1
ATOM 1106 C C . MET A 1 141 ? 17.698 7.944 -22.060 1.00 69.19 141 MET A C 1
ATOM 1108 O O . MET A 1 141 ? 18.282 8.368 -23.053 1.00 69.19 141 MET A O 1
ATOM 1112 N N . GLY A 1 142 ? 17.038 8.759 -21.239 1.00 66.75 142 GLY A N 1
ATOM 1113 C CA . GLY A 1 142 ? 16.959 10.207 -21.409 1.00 66.75 142 GLY A CA 1
ATOM 1114 C C . GLY A 1 142 ? 18.245 10.952 -21.038 1.00 66.75 142 GLY A C 1
ATOM 1115 O O . GLY A 1 142 ? 18.503 12.016 -21.604 1.00 66.75 142 GLY A O 1
ATOM 1116 N N . GLU A 1 143 ? 19.048 10.423 -20.115 1.00 66.31 143 GLU A N 1
ATOM 1117 C CA . GLU A 1 143 ? 20.327 11.010 -19.682 1.00 66.31 143 GLU A CA 1
ATOM 1118 C C . GLU A 1 143 ? 21.440 10.871 -20.724 1.00 66.31 143 GLU A C 1
ATOM 1120 O O . GLU A 1 143 ? 22.245 11.782 -20.913 1.00 66.31 143 GLU A O 1
ATOM 1125 N N . THR A 1 144 ? 21.450 9.759 -21.458 1.00 62.22 144 THR A N 1
ATOM 1126 C CA . THR A 1 144 ? 22.453 9.476 -22.499 1.00 62.22 144 THR A CA 1
ATOM 1127 C C . THR A 1 144 ? 22.179 10.205 -23.819 1.00 62.22 144 THR A C 1
ATOM 1129 O O . THR A 1 144 ? 23.003 10.184 -24.736 1.00 62.22 144 THR A O 1
ATOM 1132 N N . VAL A 1 145 ? 21.030 10.879 -23.931 1.00 61.91 145 VAL A N 1
ATOM 1133 C CA . VAL A 1 145 ? 20.557 11.512 -25.163 1.00 61.91 145 VAL A CA 1
ATOM 1134 C C . VAL A 1 145 ? 20.555 13.044 -25.012 1.00 61.91 145 VAL A C 1
ATOM 1136 O O . VAL A 1 145 ? 19.990 13.570 -24.051 1.00 61.91 145 VAL A O 1
ATOM 1139 N N . PRO A 1 146 ? 21.124 13.810 -25.970 1.00 63.31 146 PRO A N 1
ATOM 1140 C CA . PRO A 1 146 ? 21.109 15.274 -25.928 1.00 63.31 146 PRO A CA 1
ATOM 1141 C C . PRO A 1 146 ? 19.689 15.831 -25.740 1.00 63.31 146 PRO A C 1
ATOM 1143 O O . PRO A 1 146 ? 18.744 15.301 -26.326 1.00 63.31 146 PRO A O 1
ATOM 1146 N N . LYS A 1 147 ? 19.529 16.932 -24.983 1.00 58.69 147 LYS A N 1
ATOM 1147 C CA . LYS A 1 147 ? 18.222 17.507 -24.573 1.00 58.69 147 LYS A CA 1
ATOM 1148 C C . LYS A 1 147 ? 17.176 17.627 -25.703 1.00 58.69 147 LYS A C 1
ATOM 1150 O O . LYS A 1 147 ? 15.994 17.451 -25.435 1.00 58.69 147 LYS A O 1
ATOM 1155 N N . GLY A 1 148 ? 17.589 17.846 -26.957 1.00 60.19 148 GLY A N 1
ATOM 1156 C CA . GLY A 1 148 ? 16.699 17.934 -28.130 1.00 60.19 148 GLY A CA 1
ATOM 1157 C C . GLY A 1 148 ? 16.245 16.600 -28.750 1.00 60.19 148 GLY A C 1
ATOM 1158 O O . GLY A 1 148 ? 15.443 16.605 -29.677 1.00 60.19 148 GLY A O 1
ATOM 1159 N N . ARG A 1 149 ? 16.746 15.451 -28.276 1.00 58.84 149 ARG A N 1
ATOM 1160 C CA . ARG A 1 149 ? 16.412 14.108 -28.793 1.00 58.84 149 ARG A CA 1
ATOM 1161 C C . ARG A 1 149 ? 15.754 13.195 -27.761 1.00 58.84 149 ARG A C 1
ATOM 1163 O O . ARG A 1 149 ? 15.420 12.067 -28.114 1.00 58.84 149 ARG A O 1
ATOM 1170 N N . LYS A 1 150 ? 15.500 13.673 -26.534 1.00 57.06 150 LYS A N 1
ATOM 1171 C CA . LYS A 1 150 ? 14.815 12.897 -25.483 1.00 57.06 150 LYS A CA 1
ATOM 1172 C C . LYS A 1 150 ? 13.501 12.290 -25.979 1.00 57.06 150 LYS A C 1
ATOM 1174 O O . LYS A 1 150 ? 13.213 11.147 -25.668 1.00 57.06 150 LYS A O 1
ATOM 1179 N N . TYR A 1 151 ? 12.766 12.994 -26.845 1.00 57.75 151 TYR A N 1
ATOM 1180 C CA . TYR A 1 151 ? 11.556 12.484 -27.503 1.00 57.75 151 TYR A CA 1
ATOM 1181 C C . TYR A 1 151 ? 11.740 11.106 -28.175 1.00 57.75 151 TYR A C 1
ATOM 1183 O O . TYR A 1 151 ? 10.841 10.281 -28.079 1.00 57.75 151 TYR A O 1
ATOM 1191 N N . LYS A 1 152 ? 12.909 10.814 -28.772 1.00 59.56 152 LYS A N 1
ATOM 1192 C CA . LYS A 1 152 ? 13.204 9.498 -29.370 1.00 59.56 152 LYS A CA 1
ATOM 1193 C C . LYS A 1 152 ? 13.465 8.401 -28.332 1.00 59.56 152 LYS A C 1
ATOM 1195 O O . LYS A 1 152 ? 13.186 7.244 -28.616 1.00 59.56 152 LYS A O 1
ATOM 1200 N N . ALA A 1 153 ? 13.971 8.743 -27.145 1.00 59.75 153 ALA A N 1
ATOM 1201 C CA . ALA A 1 153 ? 14.126 7.788 -26.043 1.00 59.75 153 ALA A CA 1
ATOM 1202 C C . ALA A 1 153 ? 12.756 7.312 -25.523 1.00 59.75 153 ALA A C 1
ATOM 1204 O O . ALA A 1 153 ? 12.581 6.133 -25.231 1.00 59.75 153 ALA A O 1
ATOM 1205 N N . TRP A 1 154 ? 11.761 8.204 -25.524 1.00 61.47 154 TRP A N 1
ATOM 1206 C CA . TRP A 1 154 ? 10.362 7.897 -25.196 1.00 61.47 154 TRP A CA 1
ATOM 1207 C C . TRP A 1 154 ? 9.592 7.169 -26.316 1.00 61.47 154 TRP A C 1
ATOM 1209 O O . TRP A 1 154 ? 8.432 6.837 -26.116 1.00 61.47 154 TRP A O 1
ATOM 1219 N N . GLN A 1 155 ? 10.207 6.946 -27.486 1.00 66.75 155 GLN A N 1
ATOM 1220 C CA . GLN A 1 155 ? 9.682 6.103 -28.577 1.00 66.75 155 GLN A CA 1
ATOM 1221 C C . GLN A 1 155 ? 10.341 4.713 -28.595 1.00 66.75 155 GLN A C 1
ATOM 1223 O O . GLN A 1 155 ? 10.286 3.996 -29.593 1.00 66.75 155 GLN A O 1
ATOM 1228 N N . THR A 1 156 ? 11.040 4.346 -27.519 1.00 67.38 156 THR A N 1
ATOM 1229 C CA . THR A 1 156 ? 11.654 3.025 -27.416 1.00 67.38 156 THR A CA 1
ATOM 1230 C C . THR A 1 156 ? 10.556 1.959 -27.419 1.00 67.38 156 THR A C 1
ATOM 1232 O O . THR A 1 156 ? 9.631 2.075 -26.617 1.00 67.38 156 THR A O 1
ATOM 1235 N N . PRO A 1 157 ? 10.653 0.922 -28.276 1.00 73.44 157 PRO A N 1
ATOM 1236 C CA . PRO A 1 157 ? 9.700 -0.181 -28.272 1.00 73.44 157 PRO A CA 1
ATOM 1237 C C . PRO A 1 157 ? 9.552 -0.771 -26.872 1.00 73.44 157 PRO A C 1
ATOM 1239 O O . PRO A 1 157 ? 10.556 -0.978 -26.176 1.00 73.44 157 PRO A O 1
ATOM 1242 N N . ILE A 1 158 ? 8.311 -1.037 -26.469 1.00 69.62 158 ILE A N 1
ATOM 1243 C CA . ILE A 1 158 ? 7.972 -1.491 -25.119 1.00 69.62 15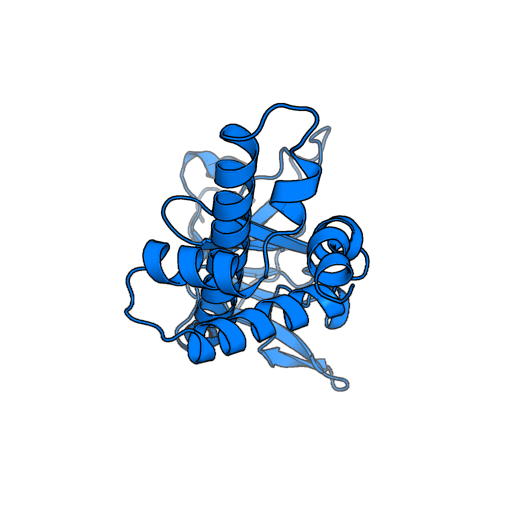8 ILE A CA 1
ATOM 1244 C C . ILE A 1 158 ? 8.752 -2.755 -24.740 1.00 69.62 158 ILE A C 1
ATOM 1246 O O . ILE A 1 158 ? 9.218 -2.875 -23.615 1.00 69.62 158 ILE A O 1
ATOM 1250 N N . GLU A 1 159 ? 9.040 -3.641 -25.694 1.00 73.44 159 GLU A N 1
ATOM 1251 C CA . GLU A 1 159 ? 9.804 -4.873 -25.485 1.00 73.44 159 GLU A CA 1
ATOM 1252 C C . GLU A 1 159 ? 11.223 -4.599 -24.978 1.00 73.44 159 GLU A C 1
ATOM 1254 O O . GLU A 1 159 ? 11.736 -5.337 -24.141 1.00 73.44 159 GLU A O 1
ATOM 1259 N N . LYS A 1 160 ? 11.866 -3.516 -25.437 1.00 73.75 160 LYS A N 1
ATOM 1260 C CA . LYS A 1 160 ? 13.199 -3.125 -24.949 1.00 73.75 160 LYS A CA 1
ATOM 1261 C C . LYS A 1 160 ? 13.144 -2.585 -23.524 1.00 73.75 160 LYS A C 1
ATOM 1263 O O . LYS A 1 160 ? 14.097 -2.771 -22.769 1.00 73.75 160 LYS A O 1
ATOM 1268 N N . VAL A 1 161 ? 12.053 -1.915 -23.165 1.00 73.75 161 VAL A N 1
ATOM 1269 C CA . VAL A 1 161 ? 11.818 -1.421 -21.804 1.00 73.75 161 VAL A CA 1
ATOM 1270 C C . VAL A 1 161 ? 11.544 -2.602 -20.868 1.00 73.75 161 VAL A C 1
ATOM 1272 O O . VAL A 1 161 ? 12.189 -2.718 -19.829 1.00 73.75 161 VAL A O 1
ATOM 1275 N N . LEU A 1 162 ? 10.683 -3.537 -21.282 1.00 74.62 162 LEU A N 1
ATOM 1276 C CA . LEU A 1 162 ? 10.378 -4.766 -20.546 1.00 74.62 162 LEU A CA 1
ATOM 1277 C C . LEU A 1 162 ? 11.603 -5.682 -20.400 1.00 74.62 162 LEU A C 1
ATOM 1279 O O . LEU A 1 162 ? 11.797 -6.278 -19.345 1.00 74.62 162 LEU A O 1
ATOM 1283 N N . PHE A 1 163 ? 12.474 -5.747 -21.409 1.00 78.31 163 PHE A N 1
ATOM 1284 C CA . PHE A 1 163 ? 13.746 -6.467 -21.314 1.00 78.31 163 PHE A CA 1
ATOM 1285 C C . PHE A 1 163 ? 14.702 -5.83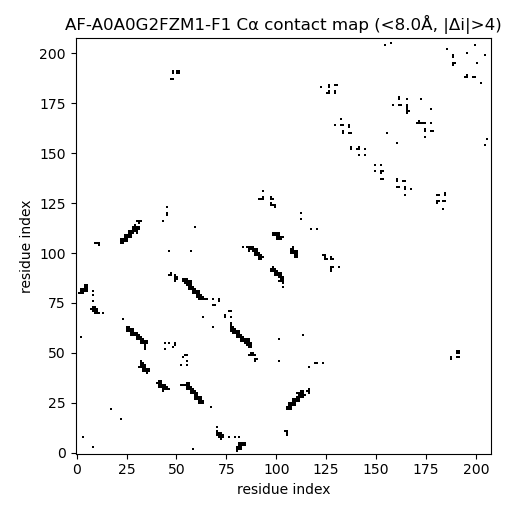1 -20.294 1.00 78.31 163 PHE A C 1
ATOM 1287 O O . PHE A 1 163 ? 15.342 -6.525 -19.509 1.00 78.31 163 PHE A O 1
ATOM 1294 N N . LYS A 1 164 ? 14.801 -4.496 -20.257 1.00 76.31 164 LYS A N 1
ATOM 1295 C CA . LYS A 1 164 ? 15.587 -3.825 -19.210 1.00 76.31 164 LYS A CA 1
ATOM 1296 C C . LYS A 1 164 ? 15.013 -4.086 -17.821 1.00 76.31 164 LYS A C 1
ATOM 1298 O O . LYS A 1 164 ? 15.784 -4.315 -16.896 1.00 76.31 164 LYS A O 1
ATOM 1303 N N . TYR A 1 165 ? 13.688 -4.087 -17.691 1.00 75.75 165 TYR A N 1
ATOM 1304 C CA . TYR A 1 165 ? 13.020 -4.483 -16.457 1.00 75.75 165 TYR A CA 1
ATOM 1305 C C . TYR A 1 165 ? 13.393 -5.915 -16.047 1.00 75.75 165 TYR A C 1
ATOM 1307 O O . TYR A 1 165 ? 13.843 -6.105 -14.921 1.00 75.75 165 TYR A O 1
ATOM 1315 N N . SER A 1 166 ? 13.292 -6.905 -16.945 1.00 78.38 166 SER A N 1
ATOM 1316 C CA . SER A 1 166 ? 13.609 -8.303 -16.608 1.00 78.38 166 SER A CA 1
ATOM 1317 C C . SER A 1 166 ? 15.059 -8.465 -16.149 1.00 78.38 166 SER A C 1
ATOM 1319 O O . SER A 1 166 ? 15.333 -9.165 -15.178 1.00 78.38 166 SER A O 1
ATOM 1321 N N . VAL A 1 167 ? 15.992 -7.764 -16.804 1.00 80.88 167 VAL A N 1
ATOM 1322 C CA . VAL A 1 167 ? 17.405 -7.733 -16.398 1.00 80.88 167 VAL A CA 1
ATOM 1323 C C . VAL A 1 167 ? 17.583 -7.069 -15.029 1.00 80.88 167 VAL A C 1
ATOM 1325 O O . VAL A 1 167 ? 18.372 -7.554 -14.224 1.00 80.88 167 VAL A O 1
ATOM 1328 N N . ALA A 1 168 ? 16.861 -5.981 -14.750 1.00 77.81 168 ALA A N 1
ATOM 1329 C CA . ALA A 1 168 ? 16.973 -5.241 -13.494 1.00 77.81 168 ALA A CA 1
ATOM 1330 C C . ALA A 1 168 ? 16.370 -5.978 -12.288 1.00 77.81 168 ALA A C 1
ATOM 1332 O O . ALA A 1 168 ? 16.863 -5.807 -11.176 1.00 77.81 168 ALA A O 1
ATOM 1333 N N . ILE A 1 169 ? 15.314 -6.770 -12.491 1.00 79.69 169 ILE A N 1
ATOM 1334 C CA . ILE A 1 169 ? 14.728 -7.609 -11.436 1.00 79.69 169 ILE A CA 1
ATOM 1335 C C . ILE A 1 169 ? 15.586 -8.846 -11.174 1.00 79.69 169 ILE A C 1
ATOM 1337 O O . ILE A 1 169 ? 15.742 -9.242 -10.023 1.00 79.69 169 ILE A O 1
ATOM 1341 N N . GLY A 1 170 ? 16.158 -9.443 -12.225 1.00 80.62 170 GLY A N 1
ATOM 1342 C CA . GLY A 1 170 ? 17.059 -10.589 -12.088 1.00 80.62 170 GLY A CA 1
ATOM 1343 C C . GLY A 1 170 ? 16.379 -11.875 -11.604 1.00 80.62 170 GLY A C 1
ATOM 1344 O O . GLY A 1 170 ? 17.064 -12.777 -11.132 1.00 80.62 170 GLY A O 1
ATOM 1345 N N . ASP A 1 171 ? 15.053 -11.983 -11.728 1.00 78.88 171 ASP A N 1
ATOM 1346 C CA . ASP A 1 171 ? 14.256 -13.148 -11.306 1.00 78.88 171 ASP A CA 1
ATOM 1347 C C . ASP A 1 171 ? 14.139 -14.243 -12.380 1.00 78.88 171 ASP A C 1
ATOM 1349 O O . ASP A 1 171 ? 13.477 -15.258 -12.169 1.00 78.88 171 ASP A O 1
ATOM 1353 N N . GLY A 1 172 ? 14.773 -14.045 -13.538 1.00 79.12 172 GLY A N 1
ATOM 1354 C CA . GLY A 1 172 ? 14.728 -14.985 -14.657 1.00 79.12 172 GLY A CA 1
ATOM 1355 C C . GLY A 1 172 ? 13.406 -14.989 -15.430 1.00 79.12 172 GLY A C 1
ATOM 1356 O O . GLY A 1 172 ? 13.208 -15.889 -16.245 1.00 79.12 172 GLY A O 1
ATOM 1357 N N . ALA A 1 173 ? 12.521 -14.007 -15.213 1.00 78.12 173 ALA A N 1
ATOM 1358 C CA . ALA A 1 173 ? 11.256 -13.920 -15.932 1.00 78.12 173 ALA A CA 1
ATOM 1359 C C . ALA A 1 173 ? 11.464 -13.769 -17.449 1.00 78.12 173 ALA A C 1
ATOM 1361 O O . ALA A 1 173 ? 12.277 -12.975 -17.935 1.00 78.12 173 ALA A O 1
ATOM 1362 N N . THR A 1 174 ? 10.677 -14.517 -18.216 1.00 79.69 174 THR A N 1
ATOM 1363 C CA . THR A 1 174 ? 10.603 -14.402 -19.673 1.00 79.69 174 THR A CA 1
ATOM 1364 C C . THR A 1 174 ? 9.871 -13.124 -20.088 1.00 79.69 174 THR A C 1
ATOM 1366 O O . THR A 1 174 ? 9.046 -12.586 -19.352 1.00 79.69 174 THR A O 1
ATOM 1369 N N . ILE A 1 175 ? 10.094 -12.658 -21.322 1.00 71.06 175 ILE A N 1
ATOM 1370 C CA . ILE A 1 175 ? 9.389 -11.481 -21.869 1.00 71.06 175 ILE A CA 1
ATOM 1371 C C . ILE A 1 175 ? 7.859 -11.653 -21.801 1.00 71.06 175 ILE A C 1
ATOM 1373 O O . ILE A 1 175 ? 7.155 -10.698 -21.487 1.00 71.06 175 ILE A O 1
ATOM 1377 N N . ALA A 1 176 ? 7.343 -12.866 -22.025 1.00 76.25 176 ALA A N 1
ATOM 1378 C CA . ALA A 1 176 ? 5.911 -13.159 -21.936 1.00 76.25 176 ALA A CA 1
ATOM 1379 C C . ALA A 1 176 ? 5.370 -13.060 -20.497 1.00 76.25 176 ALA A C 1
ATOM 1381 O O . ALA A 1 176 ? 4.246 -12.615 -20.275 1.00 76.25 176 ALA A O 1
ATOM 1382 N N . GLU A 1 177 ? 6.161 -13.456 -19.498 1.00 75.94 177 GLU A N 1
ATOM 1383 C CA . GLU A 1 177 ? 5.805 -13.279 -18.085 1.00 75.94 177 GLU A CA 1
ATOM 1384 C C . GLU A 1 177 ? 5.800 -11.806 -17.697 1.00 75.94 177 GLU A C 1
ATOM 1386 O O . GLU A 1 177 ? 4.852 -11.351 -17.065 1.00 75.94 177 GLU A O 1
ATOM 1391 N N . VAL A 1 178 ? 6.787 -11.042 -18.160 1.00 75.06 178 VAL A N 1
ATOM 1392 C CA . VAL A 1 178 ? 6.834 -9.594 -17.946 1.00 75.06 178 VAL A CA 1
ATOM 1393 C C . VAL A 1 178 ? 5.658 -8.876 -18.615 1.00 75.06 178 VAL A C 1
ATOM 1395 O O . VAL A 1 178 ? 5.091 -7.957 -18.029 1.00 75.06 178 VAL A O 1
ATOM 1398 N N . GLN A 1 179 ? 5.238 -9.304 -19.807 1.00 72.62 179 GLN A N 1
ATOM 1399 C CA . GLN A 1 179 ? 4.037 -8.772 -20.458 1.00 72.62 179 GLN A CA 1
ATOM 1400 C C . GLN A 1 179 ? 2.781 -9.023 -19.614 1.00 72.62 179 GLN A C 1
ATOM 1402 O O . GLN A 1 179 ? 2.012 -8.093 -19.396 1.00 72.62 179 GLN A O 1
ATOM 1407 N N . ARG A 1 180 ? 2.621 -10.216 -19.029 1.00 73.75 180 ARG A N 1
ATOM 1408 C CA . ARG A 1 180 ? 1.512 -10.484 -18.092 1.00 73.75 180 ARG A CA 1
ATOM 1409 C C . ARG A 1 180 ? 1.570 -9.606 -16.841 1.00 73.75 180 ARG A C 1
ATOM 1411 O O . ARG A 1 180 ? 0.540 -9.151 -16.363 1.00 73.75 180 ARG A O 1
ATOM 1418 N N . ARG A 1 181 ? 2.767 -9.304 -16.327 1.00 71.38 181 ARG A N 1
ATOM 1419 C CA . ARG A 1 181 ? 2.931 -8.334 -15.226 1.00 71.38 181 ARG A CA 1
ATOM 1420 C C . ARG A 1 181 ? 2.535 -6.920 -15.636 1.00 71.38 181 ARG A C 1
ATOM 1422 O O . ARG A 1 181 ? 2.077 -6.148 -14.804 1.00 71.38 181 ARG A O 1
ATOM 1429 N N . SER A 1 182 ? 2.691 -6.564 -16.910 1.00 66.81 182 SER A N 1
ATOM 1430 C CA . SER A 1 182 ? 2.255 -5.258 -17.410 1.00 66.81 182 SER A CA 1
ATOM 1431 C C . SER A 1 182 ? 0.732 -5.109 -17.457 1.00 66.81 182 SER A C 1
ATOM 1433 O O . SER A 1 182 ? 0.240 -3.989 -17.329 1.00 66.81 182 SER A O 1
ATOM 1435 N N . ASP A 1 183 ? -0.022 -6.214 -17.501 1.00 68.12 183 ASP A N 1
ATOM 1436 C CA . ASP A 1 183 ? -1.484 -6.181 -17.364 1.00 68.12 183 ASP A CA 1
ATOM 1437 C C . ASP A 1 183 ? -1.905 -5.634 -15.990 1.00 68.12 183 ASP A C 1
ATOM 1439 O O . ASP A 1 183 ? -2.893 -4.909 -15.894 1.00 68.12 183 ASP A O 1
ATOM 1443 N N . ILE A 1 184 ? -1.095 -5.868 -14.948 1.00 66.56 184 ILE A N 1
ATOM 1444 C CA . ILE A 1 184 ? -1.281 -5.301 -13.602 1.00 66.56 184 ILE A CA 1
ATOM 1445 C C . ILE A 1 184 ? -1.280 -3.771 -13.664 1.00 66.56 184 ILE A C 1
ATOM 1447 O O . ILE A 1 184 ? -2.133 -3.115 -13.068 1.00 66.56 184 ILE A O 1
ATOM 1451 N N . LEU A 1 185 ? -0.349 -3.182 -14.423 1.00 63.75 185 LEU A N 1
ATOM 1452 C CA . LEU A 1 185 ? -0.272 -1.730 -14.596 1.00 63.75 185 LEU A CA 1
ATOM 1453 C C . LEU A 1 185 ? -1.458 -1.188 -15.382 1.00 63.75 185 LEU A C 1
ATOM 1455 O O . LEU A 1 185 ? -1.991 -0.141 -15.021 1.00 63.75 185 LEU A O 1
ATOM 1459 N N . SER A 1 186 ? -1.878 -1.898 -16.428 1.00 61.16 186 SER A N 1
ATOM 1460 C CA . SER A 1 186 ? -3.059 -1.540 -17.216 1.00 61.16 186 SER A CA 1
ATOM 1461 C C . SER A 1 186 ? -4.318 -1.549 -16.346 1.00 61.16 186 SER A C 1
ATOM 1463 O O . SER A 1 186 ? -5.086 -0.589 -16.364 1.00 61.16 186 SER A O 1
ATOM 1465 N N . GLU A 1 187 ? -4.483 -2.560 -15.487 1.00 62.19 187 GLU A N 1
ATOM 1466 C CA . GLU A 1 187 ? -5.573 -2.610 -14.510 1.00 62.19 187 GLU A CA 1
ATOM 1467 C C . GLU A 1 187 ? -5.505 -1.476 -13.482 1.00 62.19 187 GLU A C 1
ATOM 1469 O O . GLU A 1 187 ? -6.542 -0.914 -13.137 1.00 62.19 187 GLU A O 1
ATOM 1474 N N . MET A 1 188 ? -4.313 -1.108 -13.003 1.00 59.78 188 MET A N 1
ATOM 1475 C CA . MET A 1 188 ? -4.136 0.026 -12.087 1.00 59.78 188 MET A CA 1
ATOM 1476 C C . MET A 1 188 ? -4.397 1.382 -12.777 1.00 59.78 188 MET A C 1
ATOM 1478 O O . MET A 1 188 ? -4.869 2.320 -12.129 1.00 59.78 188 MET A O 1
ATOM 1482 N N . ALA A 1 189 ? -4.121 1.494 -14.082 1.00 54.44 189 ALA A N 1
ATOM 1483 C CA . ALA A 1 189 ? -4.221 2.725 -14.868 1.00 54.44 189 ALA A CA 1
ATOM 1484 C C . ALA A 1 189 ? -5.636 3.004 -15.408 1.00 54.44 189 ALA A C 1
ATOM 1486 O O . ALA A 1 189 ? -6.147 4.112 -15.220 1.00 54.44 189 ALA A O 1
ATOM 1487 N N . ASP A 1 190 ? -6.304 2.015 -16.013 1.00 51.62 190 ASP A N 1
ATOM 1488 C CA . ASP A 1 190 ? -7.665 2.154 -16.574 1.00 51.62 190 ASP A CA 1
ATOM 1489 C C . ASP A 1 190 ? -8.707 2.515 -15.507 1.00 51.62 190 ASP A C 1
ATOM 1491 O O . ASP A 1 190 ? -9.756 3.111 -15.771 1.00 51.62 190 ASP A O 1
ATOM 1495 N N . ARG A 1 191 ? -8.390 2.181 -14.261 1.00 54.03 191 ARG A N 1
ATOM 1496 C CA . ARG A 1 191 ? -9.252 2.323 -13.096 1.00 54.03 191 ARG A CA 1
ATOM 1497 C C . ARG A 1 191 ? -9.100 3.671 -12.382 1.00 54.03 191 ARG A C 1
ATOM 1499 O O . ARG A 1 191 ? -9.907 3.993 -11.513 1.00 54.03 191 ARG A O 1
ATOM 1506 N N . ASN A 1 192 ? -8.132 4.510 -12.766 1.00 44.56 192 ASN A N 1
ATOM 1507 C CA . ASN A 1 192 ? -7.836 5.770 -12.084 1.00 44.56 192 ASN A CA 1
ATOM 1508 C C . ASN A 1 192 ? -7.897 6.985 -13.033 1.00 44.56 192 ASN A C 1
ATOM 1510 O O . ASN A 1 192 ? -6.878 7.463 -13.521 1.00 44.56 192 ASN A O 1
ATOM 1514 N N . LYS A 1 193 ? -9.087 7.571 -13.247 1.00 43.34 193 LYS A N 1
ATOM 1515 C CA . LYS A 1 193 ? -9.281 8.744 -14.138 1.00 43.34 193 LYS A CA 1
ATOM 1516 C C . LYS A 1 193 ? -8.523 10.024 -13.727 1.00 43.34 193 LYS A C 1
ATOM 1518 O O . LYS A 1 193 ? -8.451 10.948 -14.532 1.00 43.34 193 LYS A O 1
ATOM 1523 N N . ARG A 1 194 ? -7.960 10.113 -12.510 1.00 38.34 194 ARG A N 1
ATOM 1524 C CA . ARG A 1 194 ? -7.114 11.249 -12.066 1.00 38.34 194 ARG A CA 1
ATOM 1525 C C . ARG A 1 194 ? -5.622 10.903 -11.959 1.00 38.34 194 ARG A C 1
ATOM 1527 O O . ARG A 1 194 ? -4.805 11.781 -12.207 1.00 38.34 194 ARG A O 1
ATOM 1534 N N . GLY A 1 195 ? -5.260 9.640 -11.713 1.00 37.47 195 GLY A N 1
ATOM 1535 C CA . GLY A 1 195 ? -3.901 9.116 -11.954 1.00 37.47 195 GLY A CA 1
ATOM 1536 C C . GLY A 1 195 ? -3.566 8.976 -13.447 1.00 37.47 195 GLY A C 1
ATOM 1537 O O . GLY A 1 195 ? -2.398 8.938 -13.837 1.00 37.47 195 GLY A O 1
ATOM 1538 N N . ALA A 1 196 ? -4.603 8.995 -14.288 1.00 37.22 196 ALA A N 1
ATOM 1539 C CA . ALA A 1 196 ? -4.523 8.943 -15.734 1.00 37.22 196 ALA A CA 1
ATOM 1540 C C . ALA A 1 196 ? -3.645 10.038 -16.343 1.00 37.22 196 ALA A C 1
ATOM 1542 O O . ALA A 1 196 ? -3.074 9.775 -17.373 1.00 37.22 196 ALA A O 1
ATOM 1543 N N . VAL A 1 197 ? -3.438 11.226 -15.771 1.00 35.75 197 VAL A N 1
ATOM 1544 C CA . VAL A 1 197 ? -2.638 12.244 -16.494 1.00 35.75 197 VAL A CA 1
ATOM 1545 C C . VAL A 1 197 ? -1.153 11.853 -16.615 1.00 35.75 197 VAL A C 1
ATOM 1547 O O . VAL A 1 197 ? -0.527 12.153 -17.631 1.00 35.75 197 VAL A O 1
ATOM 1550 N N . LEU A 1 198 ? -0.608 11.127 -15.631 1.00 39.66 198 LEU A N 1
ATOM 1551 C CA . LEU A 1 198 ? 0.773 10.623 -15.664 1.00 39.66 198 LEU A CA 1
ATOM 1552 C C . LEU A 1 198 ? 0.849 9.224 -16.307 1.00 39.66 198 LEU A C 1
ATOM 1554 O O . LEU A 1 198 ? 1.723 8.963 -17.130 1.00 39.66 198 LEU A O 1
ATOM 1558 N N . PHE A 1 199 ? -0.122 8.349 -16.012 1.00 42.31 199 PHE A N 1
ATOM 1559 C CA . PHE A 1 199 ? -0.199 6.994 -16.577 1.00 42.31 199 PHE A CA 1
ATOM 1560 C C . PHE A 1 199 ? -0.649 6.963 -18.046 1.00 42.31 199 PHE A C 1
ATOM 1562 O O . PHE A 1 199 ? -0.145 6.163 -18.833 1.00 42.31 199 PHE A O 1
ATOM 1569 N N . SER A 1 200 ? -1.532 7.869 -18.470 1.00 34.53 200 SER A N 1
ATOM 1570 C CA . SER A 1 200 ? -1.966 7.978 -19.865 1.00 34.53 200 SER A CA 1
ATOM 1571 C C . SER A 1 200 ? -0.848 8.485 -20.765 1.00 34.53 200 SER A C 1
ATOM 1573 O O . SER A 1 200 ? -0.882 8.207 -21.951 1.00 34.53 200 SER A O 1
ATOM 1575 N N . GLN A 1 201 ? 0.170 9.184 -20.258 1.00 33.28 201 GLN A N 1
ATOM 1576 C CA . GLN A 1 201 ? 1.332 9.533 -21.084 1.00 33.28 201 GLN A CA 1
ATOM 1577 C C . GLN A 1 201 ? 2.218 8.320 -21.402 1.00 33.28 201 GLN A C 1
ATOM 1579 O O . GLN A 1 201 ? 2.855 8.312 -22.455 1.00 33.28 201 GLN A O 1
ATOM 1584 N N . ILE A 1 202 ? 2.195 7.284 -20.555 1.00 37.84 202 ILE A N 1
ATOM 1585 C CA . ILE A 1 202 ? 2.931 6.027 -20.754 1.00 37.84 202 ILE A CA 1
ATOM 1586 C C . ILE A 1 202 ? 2.098 5.037 -21.588 1.00 37.84 202 ILE A C 1
ATOM 1588 O O . ILE A 1 202 ? 2.619 4.449 -22.533 1.00 37.84 202 ILE A O 1
ATOM 1592 N N . VAL A 1 203 ? 0.792 4.911 -21.317 1.00 35.69 203 VAL A N 1
ATOM 1593 C CA . VAL A 1 203 ? -0.098 3.957 -22.011 1.00 35.69 203 VAL A CA 1
ATOM 1594 C C . VAL A 1 203 ? -0.600 4.479 -23.371 1.00 35.69 203 VAL A C 1
ATOM 1596 O O . VAL A 1 203 ? -0.596 3.722 -24.337 1.00 35.69 203 VAL A O 1
ATOM 1599 N N . ILE A 1 204 ? -0.933 5.773 -23.529 1.00 34.19 204 ILE A N 1
ATOM 1600 C CA . ILE A 1 204 ? -1.378 6.329 -24.835 1.00 34.19 204 ILE A CA 1
ATOM 1601 C C . ILE A 1 204 ? -0.233 6.347 -25.863 1.00 34.19 204 ILE A C 1
ATOM 1603 O O . ILE A 1 204 ? -0.485 6.273 -27.062 1.00 34.19 204 ILE A O 1
ATOM 1607 N N . ARG A 1 205 ? 1.034 6.378 -25.428 1.00 31.34 205 ARG A N 1
ATOM 1608 C CA . ARG A 1 205 ? 2.193 6.266 -26.333 1.00 31.34 205 ARG A CA 1
ATOM 1609 C C . ARG A 1 205 ? 2.603 4.834 -26.678 1.00 31.34 205 ARG A C 1
ATOM 1611 O O . ARG A 1 205 ? 3.482 4.665 -27.510 1.00 31.34 205 ARG A O 1
ATOM 1618 N N . CYS A 1 206 ? 1.972 3.822 -26.083 1.00 29.67 206 CYS A N 1
ATOM 1619 C CA . CYS A 1 206 ? 2.181 2.420 -26.456 1.00 29.67 206 CYS A CA 1
ATOM 1620 C C . CYS A 1 206 ? 1.174 1.916 -27.509 1.00 29.67 206 CYS A C 1
ATOM 1622 O O . CYS A 1 206 ? 1.261 0.760 -27.909 1.00 29.67 206 CYS A O 1
ATOM 1624 N N . GLN A 1 207 ? 0.237 2.755 -27.976 1.00 28.20 207 GLN A N 1
ATOM 1625 C CA . GLN A 1 207 ? -0.717 2.397 -29.040 1.00 28.20 207 GLN A CA 1
ATOM 1626 C C . GLN A 1 207 ? -0.574 3.203 -30.346 1.00 28.20 207 GLN A C 1
ATOM 1628 O O . GLN A 1 207 ? -1.405 3.036 -31.237 1.00 28.20 207 GLN A O 1
ATOM 1633 N N . TYR A 1 208 ? 0.479 4.015 -30.504 1.00 29.20 208 TYR A N 1
ATOM 1634 C CA . TYR A 1 208 ? 0.825 4.678 -31.772 1.00 29.20 208 TYR A CA 1
ATOM 1635 C C . TYR A 1 208 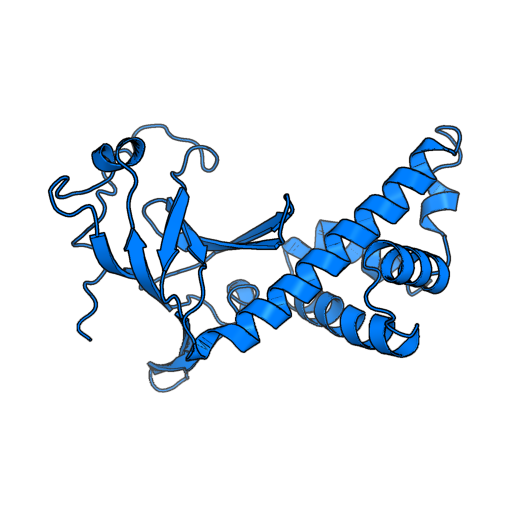? 2.334 4.760 -31.990 1.00 29.20 208 TYR A C 1
ATOM 1637 O O . TYR A 1 208 ? 3.033 5.215 -31.057 1.00 29.20 208 TYR A O 1
#

Mean predicted aligned error: 11.29 Å

Nearest PDB structures (foldseek):
  3av5-assembly1_A  TM=6.919E-01  e=7.747E-05  Mus musculus
  3av4-assembly1_A  TM=6.334E-01  e=5.786E-05  Mus musculus
  5wy1-assembly1_A-2  TM=5.651E-01  e=3.421E-05  Mus musculus
  5wvo-assembly1_C  TM=5.512E-01  e=5.458E-05  Homo sapiens
  5ydr-assembly1_B  TM=4.686E-01  e=1.908E-05  Homo sapiens

Radius of gyration: 19.57 Å; Cα contacts (8 Å, |Δi|>4): 321; chains: 1; bounding box: 48×40×59 Å

pLDDT: mean 74.44, std 18.91, range [28.2, 98.06]

Secondary structure (DSSP, 8-state):
--PEETTTTB-TT--SS--TT-PPEEEEEEEEEEEE-TTS-EEE--GGGHHHHPSEEEEEEEE--GGGGGGBSSTT--EEEEEEEEE--EEEEESSSEEEEEEETTEEEEEEE-TTTHHHHHHHHHHHHHHHHHHHHHHHHHHSS-TTTHHHHTT--HHHHHHHHHHHH-S---HHHHHHHHHHHHHHHHT-TTTHHHHHHHHGGG--

Solvent-accessible surface area (backbone atoms only — not comparable to full-atom values): 11689 Å² total; per-residue (Å²): 137,83,64,42,57,53,88,68,54,52,40,65,78,85,68,81,84,68,55,93,87,66,55,52,76,39,47,22,36,60,15,44,40,23,23,59,48,100,86,65,48,79,40,84,43,66,62,88,39,24,84,68,55,41,62,20,34,40,36,25,34,38,50,53,55,83,91,50,33,84,45,32,63,44,56,96,55,44,61,48,51,35,24,39,79,54,20,73,44,58,49,75,49,77,70,100,56,57,48,46,28,42,35,42,92,68,26,36,32,36,62,39,56,18,84,91,32,35,68,64,49,52,55,48,35,51,30,49,46,50,52,53,42,46,49,51,54,47,52,60,44,37,72,80,33,61,88,92,45,33,72,61,49,76,62,56,58,64,67,62,48,52,48,52,36,38,62,72,69,65,78,76,62,49,74,70,55,51,51,58,50,48,49,48,46,50,58,60,39,79,56,26,88,77,62,25,74,67,45,42,63,59,54,62,55,73,76,106

Foldseek 3Di:
DDADEPVAWFDLPVPDDDDPVPFDEWEFAQKFKFAQDPVGDTDGDQLLLCVPRDQIKMWGKTAADLVRLVRTPHSVPNIDIHIQGGWRDKDWDDDVFTWIWTDHSRGIYIDRHRPVCVVSVVLVRLLSLLVVQLVVQLVVLQVVDPPVCSVVSLLPQVLVSLVSSCVVVVPPDDSVRSVVSVVSVVVSQVSDPPCVVVSVSNVVSNVD

Sequence (208 aa):
MNYSANRGAISAAVLGTASINEFPTFVLDDAIIYRKDTNGKLVVANVCNVNLDGPLVVRGKLEVEDELELHLRKPSKNTAYIEISVCEGYSIGYGPWPAVWASGRAGWYEINPSDDYRRMHEYMCEGITLYYKIMDAYDSMGETVPKGRKYKAWQTPIEKVLFKYSVAIGDGATIAEVQRRSDILSEMADRNKRGAVLFSQIVIRCQY

Organism: NCBI:txid1214573